Protein AF-A0A8K0Y3J7-F1 (afdb_monomer)

Secondary structure (DSSP, 8-state):
--EEEEEE-SSSHHHHHHHHHHHHHHH-TT-EEEEETTEEEEESSS-HHHHHTT-SSEEEEEEEEEE-SSGGG---S--S-SEEEEEEEE-SSS---HHHHHHHHHHHHHHHH-PEE-SSS-SEEEEEEE-SS-EEEEEESS---PPPPP--S--TTPPPHHHHHHHHHHTT--TT-EEEETT-TT-HHHHHHHTTT-EEEEEES-HHHHHHHHHHHHTTT---EEEES-GGGHHHHTTS-SEEEEE---SSS----S-HHHHHHHHHHHS-TTSEEEEEEETTS--STTTTSEEEEEEEETTEEEEEEE-

Radius of gyration: 21.97 Å; Cα contacts (8 Å, |Δi|>4): 660; chains: 1; bounding box: 52×40×64 Å

Nearest PDB structures (foldseek):
  6zxw-assembly1_G  TM=8.427E-01  e=9.018E-24  Archaeoglobus fulgidus
  6zxy-assembly1_B  TM=8.211E-01  e=1.301E-22  Archaeoglobus fulgidus
  3tma-assembly1_A  TM=5.798E-01  e=3.086E-16  Thermus thermophilus HB27
  2zbr-assembly1_A  TM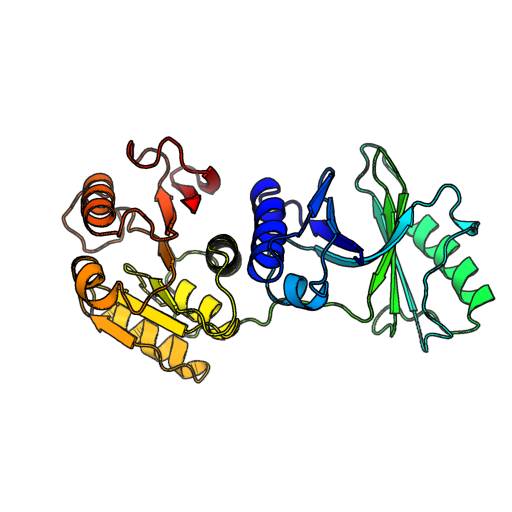=4.491E-01  e=1.936E-08  Thermus thermophilus
  2zbq-assembly1_A  TM=4.836E-01  e=8.822E-08  Thermus thermophilus

Sequence (311 aa):
MPQSFFVLSGEHPELGVDEVISISKSYDVKTTCSIEPKLVIIKSNVPWQKIAQRATFVRACGNISGMLDDISEIDVPVQNPKSFVCRAFNLSSKKINVSNIERDVGTILKSRWGCSVSLSNPSLIVYLIITDKARYVGYADGIMTPKRPKKTIKYPTELDWKLSRCMVNLSQLKEGDTLCDPFCGTGTILLEAESMGMHSIGIDFDSDMCNITRRNLADNGYDPLVVNSTYQFIPKIKKKIDAIVTDVPYGTASRSSAPPKKIIEDFLSVVPKKMKLVLVYKKGTGITELSEAKKYEIYRHKSLTRVIVVR

pLDDT: mean 93.16, std 7.2, range [48.94, 98.75]

Foldseek 3Di:
DFKKKFQFQPVQQVLLQLLLVLQQCLPPVPWDWDDDQRMIMIDHPDAFLLSQQQRLGTDDMFTWPFFDDDLLPDDDPDAQFQEEFEDEAERAPDDDDRVVSRVVNVVSVCVVNVHYHDPDDGQKYWYWYHYPVTITIGMDRDRHHHDAADFDDDDPPDDDLNVLSSLVSSLSDAAAAEEEEQDQQQNSNVRSQVSRNYAYEYEHLDVVSLVNNQVRQVSRPHHHHYYNDGLLCCLVCVVVHQAYGYEQDCPPPDPDPDHSLVSVVVNVVNDPPPHWYKYKYWPPSDHPVQVPWDWGWADDDPRGIIIITTD

Solvent-accessible surface area (backbone atoms only — not comparable to full-atom values): 17159 Å² total; per-residue (Å²): 118,56,42,26,39,35,34,41,63,65,62,62,53,71,59,35,52,49,28,54,51,26,42,45,39,53,78,33,79,81,47,44,74,50,82,52,77,55,36,40,37,39,38,32,85,66,58,49,65,70,43,34,43,61,45,65,33,57,71,47,60,22,40,49,63,44,74,51,92,53,77,88,71,69,68,64,103,67,79,70,57,77,19,27,33,56,44,54,45,80,56,32,92,67,95,70,74,41,69,59,52,26,51,53,47,40,52,56,49,32,74,72,54,72,37,51,79,28,93,88,74,38,54,30,39,39,34,40,41,33,44,80,87,51,31,34,34,30,38,24,76,58,88,68,64,52,73,78,71,68,70,84,67,83,62,98,83,61,78,54,67,56,60,35,35,38,44,49,30,57,57,34,64,50,66,74,37,26,40,30,19,52,48,30,47,56,25,61,53,46,42,43,38,42,63,59,49,20,43,37,35,36,21,20,70,47,62,67,33,40,53,45,20,51,50,28,33,45,78,67,75,44,86,61,57,66,44,72,35,55,56,85,51,44,71,81,46,56,90,70,44,64,32,40,43,40,59,55,64,76,48,86,86,42,96,59,91,60,57,41,50,56,53,51,54,60,48,57,72,58,50,60,92,86,50,35,35,24,41,32,41,55,66,84,57,79,68,68,93,55,65,90,39,53,74,44,82,45,80,7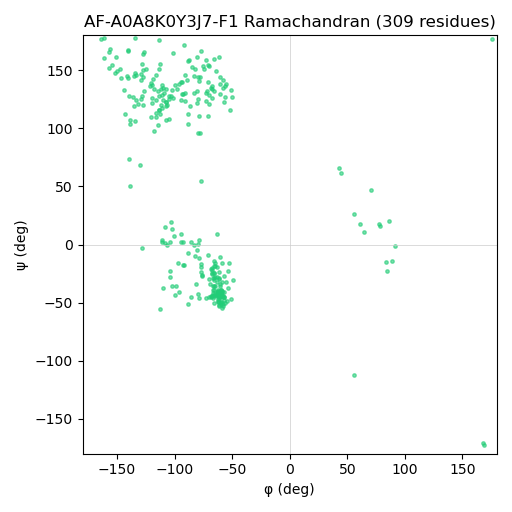5,53,101,92,41,37,39,32,41,36,47,79

Structure (mmCIF, N/CA/C/O backbone):
data_AF-A0A8K0Y3J7-F1
#
_entry.id   AF-A0A8K0Y3J7-F1
#
loop_
_atom_site.group_PDB
_atom_site.id
_atom_site.type_symbol
_atom_site.label_atom_id
_atom_site.label_alt_id
_atom_site.label_comp_id
_atom_site.label_asym_id
_atom_site.label_entity_id
_atom_site.label_seq_id
_atom_site.pdbx_PDB_ins_code
_atom_site.Cartn_x
_atom_site.Cartn_y
_atom_site.Cartn_z
_atom_site.occupancy
_atom_site.B_iso_or_equiv
_atom_site.auth_seq_id
_atom_site.auth_comp_id
_atom_site.auth_asym_id
_atom_site.auth_atom_id
_atom_site.pdbx_PDB_model_num
ATOM 1 N N . MET A 1 1 ? 12.247 -18.342 -9.181 1.00 82.12 1 MET A N 1
ATOM 2 C CA . MET A 1 1 ? 11.246 -17.316 -8.822 1.00 82.12 1 MET A CA 1
ATOM 3 C C . MET A 1 1 ? 11.489 -16.111 -9.702 1.00 82.12 1 MET A C 1
ATOM 5 O O . MET A 1 1 ? 12.644 -15.681 -9.744 1.00 82.12 1 MET A O 1
ATOM 9 N N . PRO A 1 2 ? 10.464 -15.632 -10.417 1.00 92.00 2 PRO A N 1
ATOM 10 C CA . PRO A 1 2 ? 10.570 -14.427 -11.223 1.00 92.00 2 PRO A CA 1
ATOM 11 C C . PRO A 1 2 ? 10.888 -13.218 -10.340 1.00 92.00 2 PRO A C 1
ATOM 13 O O . PRO A 1 2 ? 10.730 -13.247 -9.113 1.00 92.00 2 PRO A O 1
ATOM 16 N N . GLN A 1 3 ? 11.381 -12.167 -10.980 1.00 96.62 3 GLN A N 1
ATOM 17 C CA . GLN A 1 3 ? 11.683 -10.907 -10.330 1.00 96.62 3 GLN A CA 1
ATOM 18 C C . GLN A 1 3 ? 10.860 -9.792 -10.968 1.00 96.62 3 GLN A C 1
ATOM 20 O O . GLN A 1 3 ? 10.694 -9.734 -12.186 1.00 96.62 3 GLN A O 1
ATOM 25 N N . SER A 1 4 ? 10.357 -8.902 -10.126 1.00 97.81 4 SER A N 1
ATOM 26 C CA . SER A 1 4 ? 9.601 -7.722 -10.522 1.00 97.81 4 SER A CA 1
ATOM 27 C C . SER A 1 4 ? 10.198 -6.482 -9.887 1.00 97.81 4 SER A C 1
ATOM 29 O O . SER A 1 4 ? 10.797 -6.551 -8.814 1.00 97.81 4 SER A O 1
ATOM 31 N N . PHE A 1 5 ? 10.064 -5.349 -10.561 1.00 98.19 5 PHE A N 1
ATOM 32 C CA . PHE A 1 5 ? 10.550 -4.069 -10.072 1.00 98.19 5 PHE A CA 1
ATOM 33 C C . PHE A 1 5 ? 9.375 -3.137 -9.770 1.00 98.19 5 PHE A C 1
ATOM 35 O O . PHE A 1 5 ? 8.330 -3.198 -10.420 1.00 98.19 5 PHE A O 1
ATOM 42 N N . PHE A 1 6 ? 9.581 -2.236 -8.813 1.00 98.06 6 PHE A N 1
ATOM 43 C CA . PHE A 1 6 ? 8.642 -1.191 -8.424 1.00 98.06 6 PHE A CA 1
ATOM 44 C C . PHE A 1 6 ? 9.420 0.106 -8.188 1.00 98.06 6 PHE A C 1
ATOM 46 O O . PHE A 1 6 ? 10.142 0.247 -7.200 1.00 98.06 6 PHE A O 1
ATOM 53 N N . VAL A 1 7 ? 9.289 1.057 -9.114 1.00 97.69 7 VAL A N 1
ATOM 54 C CA . VAL A 1 7 ? 9.816 2.419 -8.976 1.00 97.69 7 VAL A CA 1
ATOM 55 C C . VAL A 1 7 ? 8.843 3.225 -8.124 1.00 97.69 7 VAL A C 1
ATOM 57 O O . VAL A 1 7 ? 7.672 3.375 -8.480 1.00 97.69 7 VAL A O 1
ATOM 60 N N . LEU A 1 8 ? 9.321 3.765 -7.008 1.00 97.12 8 LEU A N 1
ATOM 61 C CA . LEU A 1 8 ? 8.509 4.497 -6.039 1.00 97.12 8 LEU A CA 1
ATOM 62 C C . LEU A 1 8 ? 8.300 5.960 -6.458 1.00 97.12 8 LEU A C 1
ATOM 64 O O . LEU A 1 8 ? 9.147 6.577 -7.105 1.00 97.12 8 LEU A O 1
ATOM 68 N N . SER A 1 9 ? 7.172 6.537 -6.048 1.00 92.56 9 SER A N 1
ATOM 69 C CA . SER A 1 9 ? 6.790 7.930 -6.336 1.00 92.56 9 SER A CA 1
ATOM 70 C C . SER A 1 9 ? 7.702 8.974 -5.673 1.00 92.56 9 SER A C 1
ATOM 72 O O . SER A 1 9 ? 7.827 10.090 -6.173 1.00 92.56 9 SER A O 1
ATOM 74 N N . GLY A 1 10 ? 8.364 8.610 -4.570 1.00 87.38 10 GLY A N 1
ATOM 75 C CA . GLY A 1 10 ? 9.162 9.512 -3.734 1.00 87.38 10 GLY A CA 1
ATOM 76 C C . GLY A 1 10 ? 8.364 10.197 -2.619 1.00 87.38 10 GLY A C 1
ATOM 77 O O . GLY A 1 10 ? 8.974 10.709 -1.683 1.00 87.38 10 GLY A O 1
ATOM 78 N N . GLU A 1 11 ? 7.030 10.157 -2.673 1.00 90.69 11 GLU A N 1
ATOM 79 C CA . GLU A 1 11 ? 6.165 10.467 -1.530 1.00 90.69 11 GLU A CA 1
ATOM 80 C C . GLU A 1 11 ? 6.352 9.366 -0.474 1.00 90.69 11 GLU A C 1
ATOM 82 O O . GLU A 1 11 ? 6.227 8.189 -0.801 1.00 90.69 11 GLU A O 1
ATOM 87 N N . HIS A 1 12 ? 6.676 9.739 0.771 1.00 92.06 12 HIS A N 1
ATOM 88 C CA . HIS A 1 12 ? 6.856 8.814 1.905 1.00 92.06 12 HIS A CA 1
ATOM 89 C C . HIS A 1 12 ? 7.647 7.534 1.542 1.00 92.06 12 HIS A C 1
ATOM 91 O O . HIS A 1 12 ? 7.096 6.434 1.567 1.00 92.06 12 HIS A O 1
ATOM 97 N N . PRO A 1 13 ? 8.941 7.647 1.189 1.00 89.94 13 PRO A N 1
ATOM 98 C CA . PRO A 1 13 ? 9.684 6.572 0.530 1.00 89.94 13 PRO A CA 1
ATOM 99 C C . PRO A 1 13 ? 9.747 5.276 1.343 1.00 89.94 13 PRO A C 1
ATOM 101 O O . PRO A 1 13 ? 9.568 4.204 0.775 1.00 89.94 13 PRO A O 1
ATOM 104 N N . GLU A 1 14 ? 9.948 5.362 2.660 1.00 95.12 14 GLU A N 1
ATOM 105 C CA . GLU A 1 14 ? 9.962 4.183 3.537 1.00 95.12 14 GLU A CA 1
ATOM 106 C C . GLU A 1 14 ? 8.605 3.462 3.542 1.00 95.12 14 GLU A C 1
ATOM 108 O O . GLU A 1 14 ? 8.543 2.241 3.421 1.00 95.12 14 GLU A O 1
ATOM 113 N N . LEU A 1 15 ? 7.512 4.230 3.576 1.00 95.69 15 LEU A N 1
ATOM 114 C CA . LEU A 1 15 ? 6.150 3.705 3.530 1.00 95.69 15 LEU A CA 1
ATOM 115 C C . LEU A 1 15 ? 5.886 2.968 2.209 1.00 95.69 15 LEU A C 1
ATOM 117 O O . LEU A 1 15 ? 5.338 1.871 2.217 1.00 95.69 15 LEU A O 1
ATOM 121 N N . GLY A 1 16 ? 6.323 3.538 1.081 1.00 96.81 16 GLY A N 1
ATOM 122 C CA . GLY A 1 16 ? 6.191 2.900 -0.230 1.00 96.81 16 GLY A CA 1
ATOM 123 C C . GLY A 1 16 ? 6.997 1.604 -0.362 1.00 96.81 16 GLY A C 1
ATOM 124 O O . GLY A 1 16 ? 6.522 0.653 -0.983 1.00 96.81 16 GLY A O 1
ATOM 125 N N . VAL A 1 17 ? 8.185 1.533 0.251 1.00 97.94 17 VAL A N 1
ATOM 126 C CA . VAL A 1 17 ? 8.977 0.291 0.313 1.00 97.94 17 VAL A CA 1
ATOM 127 C C . VAL A 1 17 ? 8.207 -0.794 1.063 1.00 97.94 17 VAL A C 1
ATOM 129 O O . VAL A 1 17 ? 8.012 -1.895 0.541 1.00 97.94 17 VAL A O 1
ATOM 132 N N . ASP A 1 18 ? 7.743 -0.485 2.272 1.00 97.81 18 ASP A N 1
ATOM 133 C CA . ASP A 1 18 ? 7.059 -1.467 3.110 1.00 97.81 18 ASP A CA 1
ATOM 134 C C . ASP A 1 18 ? 5.678 -1.844 2.584 1.00 97.81 18 ASP A C 1
ATOM 136 O O . ASP A 1 18 ? 5.254 -2.981 2.784 1.00 97.81 18 ASP A O 1
ATOM 140 N N . GLU A 1 19 ? 4.987 -0.942 1.884 1.00 98.38 19 GLU A N 1
ATOM 141 C CA . GLU A 1 19 ? 3.725 -1.237 1.205 1.00 98.38 19 GLU A CA 1
ATOM 142 C C . GLU A 1 19 ? 3.921 -2.364 0.181 1.00 98.38 19 GLU A C 1
ATOM 144 O O . GLU A 1 19 ? 3.252 -3.396 0.262 1.00 98.38 19 GLU A O 1
ATOM 149 N N . VAL A 1 20 ? 4.882 -2.213 -0.740 1.00 98.38 20 VAL A N 1
ATOM 150 C CA . VAL A 1 20 ? 5.184 -3.215 -1.781 1.00 98.38 20 VAL A CA 1
ATOM 151 C C . VAL A 1 20 ? 5.572 -4.556 -1.155 1.00 98.38 20 VAL A C 1
ATOM 153 O O . VAL A 1 20 ? 5.065 -5.608 -1.557 1.00 98.38 20 VAL A O 1
ATOM 156 N N . ILE A 1 21 ? 6.438 -4.528 -0.138 1.00 98.31 21 ILE A N 1
ATOM 157 C CA . ILE A 1 21 ? 6.884 -5.737 0.565 1.00 98.31 21 ILE A CA 1
ATOM 158 C C . ILE A 1 21 ? 5.714 -6.413 1.290 1.00 98.31 21 ILE A C 1
ATOM 160 O O . ILE A 1 21 ? 5.583 -7.636 1.219 1.00 98.31 21 ILE A O 1
ATOM 164 N N . SER A 1 22 ? 4.855 -5.643 1.960 1.00 98.19 22 SER A N 1
ATOM 165 C CA . SER A 1 22 ? 3.710 -6.160 2.720 1.00 98.19 22 SER A CA 1
ATOM 166 C C . SER A 1 22 ? 2.679 -6.815 1.809 1.00 98.19 22 SER A C 1
ATOM 168 O O . SER A 1 22 ? 2.243 -7.932 2.091 1.00 98.19 22 SER A O 1
ATOM 170 N N . ILE A 1 23 ? 2.357 -6.187 0.672 1.00 98.38 23 ILE A N 1
ATOM 171 C CA . ILE A 1 23 ? 1.459 -6.787 -0.322 1.00 98.38 23 ILE A CA 1
ATOM 172 C C . ILE A 1 23 ? 2.050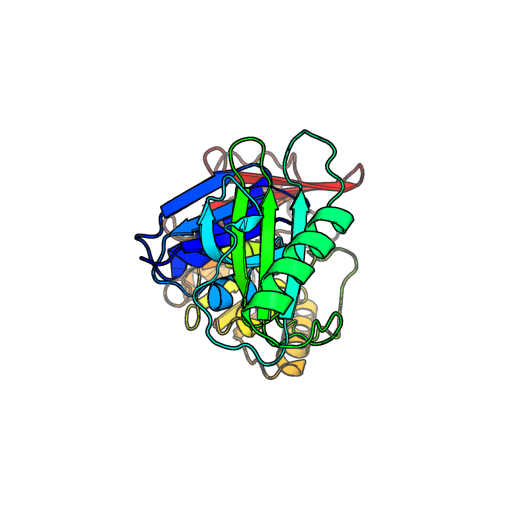 -8.106 -0.825 1.00 98.38 23 ILE A C 1
ATOM 174 O O . ILE A 1 23 ? 1.369 -9.128 -0.791 1.00 98.38 23 ILE A O 1
ATOM 178 N N . SER A 1 24 ? 3.323 -8.129 -1.231 1.00 98.06 24 SER A N 1
ATOM 179 C CA . SER A 1 24 ? 3.948 -9.357 -1.741 1.00 98.06 24 SER A CA 1
ATOM 180 C C . SER A 1 24 ? 3.975 -10.477 -0.693 1.00 98.06 24 SER A C 1
ATOM 182 O O . SER A 1 24 ? 3.614 -11.615 -0.993 1.00 98.06 24 SER A O 1
ATOM 184 N N . LYS A 1 25 ? 4.335 -10.164 0.559 1.00 97.56 25 LYS A N 1
ATOM 185 C CA . LYS A 1 25 ? 4.380 -11.143 1.658 1.00 97.56 25 LYS A CA 1
ATOM 186 C C . LYS A 1 25 ? 3.007 -11.678 2.064 1.00 97.56 25 LYS A C 1
ATOM 188 O O . LYS A 1 25 ? 2.939 -12.805 2.545 1.00 97.56 25 LYS A O 1
ATOM 193 N N . SER A 1 26 ? 1.927 -10.924 1.834 1.00 97.12 26 SER A N 1
ATOM 194 C CA . SER A 1 26 ? 0.557 -11.410 2.074 1.00 97.12 26 SER A CA 1
ATOM 195 C C . SER A 1 26 ? 0.179 -12.602 1.180 1.00 97.12 26 SER A C 1
ATOM 197 O O . SER A 1 26 ? -0.624 -13.453 1.572 1.00 97.12 26 SER A O 1
ATOM 199 N N . TYR A 1 27 ? 0.791 -12.696 -0.006 1.00 97.12 27 TYR A N 1
ATOM 200 C CA . TYR A 1 27 ? 0.546 -13.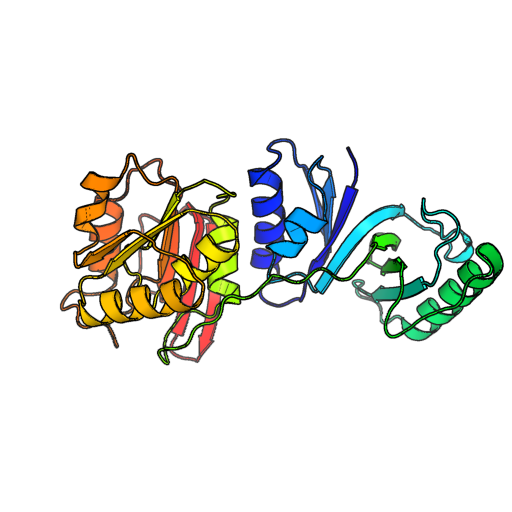761 -0.981 1.00 97.12 27 TYR A CA 1
ATOM 201 C C . TYR A 1 27 ? 1.640 -14.830 -1.005 1.00 97.12 27 TYR A C 1
ATOM 203 O O . TYR A 1 27 ? 1.331 -16.002 -1.205 1.00 97.12 27 TYR A O 1
ATOM 211 N N . ASP A 1 28 ? 2.899 -14.445 -0.796 1.00 96.81 28 ASP A N 1
ATOM 212 C CA . ASP A 1 28 ? 4.037 -15.363 -0.754 1.00 96.81 28 ASP A CA 1
ATOM 213 C C . ASP A 1 28 ? 4.991 -14.980 0.380 1.00 96.81 28 ASP A C 1
ATOM 215 O O . ASP A 1 28 ? 5.801 -14.054 0.269 1.00 96.81 28 ASP A O 1
ATOM 219 N N . VAL A 1 29 ? 4.929 -15.741 1.471 1.00 95.31 29 VAL A N 1
ATOM 220 C CA . VAL A 1 29 ? 5.771 -15.549 2.661 1.00 95.31 29 VAL A CA 1
ATOM 221 C C . VAL A 1 29 ? 7.266 -15.740 2.385 1.00 95.31 29 VAL A C 1
ATOM 223 O O . VAL A 1 29 ? 8.088 -15.251 3.158 1.00 95.31 29 VAL A O 1
ATOM 226 N N . LYS A 1 30 ? 7.636 -16.417 1.287 1.00 96.38 30 LYS A N 1
ATOM 227 C CA . LYS A 1 30 ? 9.034 -16.621 0.868 1.00 96.38 30 LYS A CA 1
ATOM 228 C C . LYS A 1 30 ? 9.574 -15.459 0.033 1.00 96.38 30 LYS A C 1
ATOM 230 O O . LYS A 1 30 ? 10.722 -15.520 -0.406 1.00 96.38 30 LYS A O 1
ATOM 235 N N . THR A 1 31 ? 8.770 -14.414 -0.180 1.00 97.19 31 THR A N 1
ATOM 236 C CA . THR A 1 31 ? 9.186 -13.192 -0.872 1.00 97.19 31 THR A CA 1
ATOM 237 C C . THR A 1 31 ? 10.488 -12.653 -0.281 1.00 97.19 31 THR A C 1
ATOM 239 O O . THR A 1 31 ? 10.564 -12.354 0.915 1.00 97.19 31 THR A O 1
ATOM 242 N N . THR A 1 32 ? 11.478 -12.432 -1.144 1.00 97.69 32 THR A N 1
ATOM 243 C CA . THR A 1 32 ? 12.678 -11.654 -0.819 1.00 97.69 32 THR A CA 1
ATOM 244 C C . THR A 1 32 ? 12.704 -10.356 -1.617 1.00 97.69 32 THR A C 1
ATOM 246 O O . THR A 1 32 ? 12.071 -10.239 -2.670 1.00 97.69 32 THR A O 1
ATOM 249 N N . CYS A 1 33 ? 13.410 -9.352 -1.101 1.00 97.12 33 CYS A N 1
ATOM 250 C CA . CYS A 1 33 ? 13.475 -8.032 -1.712 1.00 97.12 33 CYS A CA 1
ATOM 251 C C . CYS A 1 33 ? 14.904 -7.488 -1.735 1.00 97.12 33 CYS A C 1
ATOM 253 O O . CYS A 1 33 ? 15.667 -7.694 -0.792 1.00 97.12 33 CYS A O 1
ATOM 255 N N . SER A 1 34 ? 15.230 -6.750 -2.793 1.00 96.81 34 SER A N 1
ATOM 256 C CA . SER A 1 34 ? 16.371 -5.835 -2.845 1.00 96.81 34 SER A CA 1
ATOM 257 C C . SER A 1 34 ? 15.837 -4.407 -2.872 1.00 96.81 34 SER A C 1
ATOM 259 O O . SER A 1 34 ? 14.880 -4.120 -3.595 1.00 96.81 34 SER A O 1
ATOM 261 N N . ILE A 1 35 ? 16.424 -3.531 -2.061 1.00 96.75 35 ILE A N 1
ATOM 262 C CA . ILE A 1 35 ? 15.977 -2.147 -1.899 1.00 96.75 35 ILE A CA 1
ATOM 263 C C . ILE A 1 35 ? 17.115 -1.220 -2.318 1.00 96.75 35 ILE A C 1
ATOM 265 O O . ILE A 1 35 ? 18.232 -1.297 -1.803 1.00 96.75 35 ILE A O 1
ATOM 269 N N . GLU A 1 36 ? 16.801 -0.317 -3.235 1.00 94.88 36 GLU A N 1
ATOM 270 C CA . GLU A 1 36 ? 17.641 0.798 -3.656 1.00 94.88 36 GLU A CA 1
ATOM 271 C C . GLU A 1 36 ? 16.838 2.107 -3.547 1.00 94.88 36 GLU A C 1
ATOM 273 O O . GLU A 1 36 ? 15.607 2.074 -3.421 1.00 94.88 36 GLU A O 1
ATOM 278 N N . PRO A 1 37 ? 17.482 3.289 -3.569 1.00 93.44 37 PRO A N 1
ATOM 279 C CA . PRO A 1 37 ? 16.762 4.557 -3.524 1.00 93.4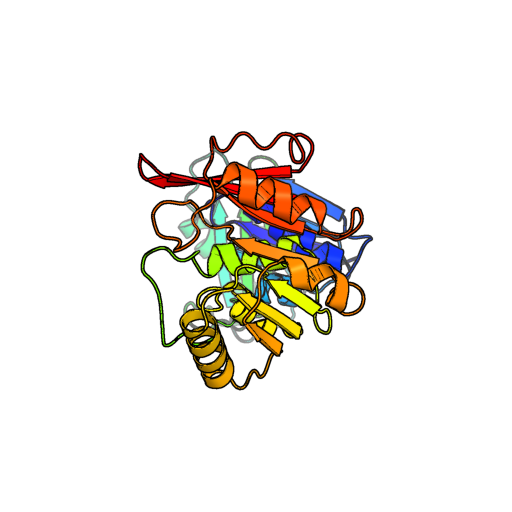4 37 PRO A CA 1
ATOM 280 C C . PRO A 1 37 ? 15.660 4.634 -4.594 1.00 93.44 37 PRO A C 1
ATOM 282 O O . PRO A 1 37 ? 15.931 4.631 -5.791 1.00 93.44 37 PRO A O 1
ATOM 285 N N . LYS A 1 38 ? 14.398 4.714 -4.145 1.00 95.00 38 LYS A N 1
ATOM 286 C CA . LYS A 1 38 ? 13.181 4.744 -4.984 1.00 95.00 38 LYS A CA 1
ATOM 287 C C . LYS A 1 38 ? 12.953 3.501 -5.859 1.00 95.00 38 LYS A C 1
ATOM 289 O O . LYS A 1 38 ? 12.142 3.570 -6.782 1.00 95.00 38 LYS A O 1
ATOM 294 N N . LEU A 1 39 ? 13.605 2.377 -5.574 1.00 97.56 39 LEU A N 1
ATOM 295 C CA . LEU A 1 39 ? 13.436 1.128 -6.314 1.00 97.56 39 LEU A CA 1
ATOM 296 C C . LEU A 1 39 ? 13.328 -0.056 -5.354 1.00 97.56 39 LEU A C 1
ATOM 298 O O . LEU A 1 39 ? 14.204 -0.282 -4.522 1.00 97.56 39 LEU A O 1
ATOM 302 N N . VAL A 1 40 ? 12.274 -0.848 -5.517 1.00 98.12 40 VAL A N 1
ATOM 303 C CA . VAL A 1 40 ? 12.123 -2.143 -4.847 1.00 98.12 40 VAL A CA 1
ATOM 304 C C . VAL A 1 40 ? 12.114 -3.229 -5.909 1.00 98.12 40 VAL A C 1
ATOM 306 O O . VAL A 1 40 ? 11.298 -3.187 -6.828 1.00 98.12 40 VAL A O 1
ATOM 309 N N . ILE A 1 41 ? 13.005 -4.209 -5.784 1.00 98.19 41 ILE A N 1
ATOM 310 C CA . ILE A 1 41 ? 12.999 -5.416 -6.613 1.00 98.19 41 ILE A CA 1
ATOM 311 C C . ILE A 1 41 ? 12.503 -6.568 -5.748 1.00 98.19 41 ILE A C 1
ATOM 313 O O . ILE A 1 41 ? 13.112 -6.895 -4.730 1.00 98.19 41 ILE A O 1
ATOM 317 N N . ILE A 1 42 ? 11.403 -7.188 -6.157 1.00 98.19 42 ILE A N 1
ATOM 318 C CA . ILE A 1 42 ? 10.762 -8.310 -5.477 1.00 98.19 42 ILE A CA 1
ATOM 319 C C . ILE A 1 42 ? 11.098 -9.600 -6.217 1.00 98.19 42 ILE A C 1
ATOM 321 O O . ILE A 1 42 ? 10.872 -9.705 -7.420 1.00 98.19 42 ILE A O 1
ATOM 325 N N . LYS A 1 43 ? 11.594 -10.604 -5.491 1.00 97.94 43 LYS A N 1
ATOM 326 C CA . LYS A 1 43 ? 11.739 -11.982 -5.971 1.00 97.94 43 LYS A CA 1
ATOM 327 C C . LYS A 1 43 ? 10.683 -12.838 -5.283 1.00 97.94 43 LYS A C 1
ATOM 329 O O . LYS A 1 43 ? 10.768 -13.093 -4.083 1.00 97.94 43 LYS A O 1
ATOM 334 N N . SER A 1 44 ? 9.669 -13.235 -6.041 1.00 96.56 44 SER A N 1
ATOM 335 C CA . SER A 1 44 ? 8.460 -13.870 -5.514 1.00 96.56 44 SER A CA 1
ATOM 336 C C . SER A 1 44 ? 7.720 -14.606 -6.627 1.00 96.56 44 SER A C 1
ATOM 338 O O . SER A 1 44 ? 7.930 -14.307 -7.800 1.00 96.56 44 SER A O 1
ATOM 340 N N . ASN A 1 45 ? 6.846 -15.553 -6.283 1.00 95.25 45 ASN A N 1
ATOM 341 C CA . ASN A 1 45 ? 5.905 -16.125 -7.256 1.00 95.25 45 ASN A CA 1
ATOM 342 C C . ASN A 1 45 ? 4.671 -15.236 -7.484 1.00 95.25 45 ASN A C 1
ATOM 344 O O . ASN A 1 45 ? 3.833 -15.553 -8.325 1.00 95.25 45 ASN A O 1
ATOM 348 N N . VAL A 1 46 ? 4.545 -14.135 -6.741 1.00 96.31 46 VAL A N 1
ATOM 349 C CA . VAL A 1 46 ? 3.444 -13.179 -6.881 1.00 96.31 46 VAL A CA 1
ATOM 350 C C . VAL A 1 46 ? 3.624 -12.369 -8.169 1.00 96.31 46 VAL A C 1
ATOM 352 O O . VAL A 1 46 ? 4.650 -11.701 -8.320 1.00 96.31 46 VAL A O 1
ATOM 355 N N . PRO A 1 47 ? 2.639 -12.369 -9.087 1.00 95.94 47 PRO A N 1
ATOM 356 C CA . PRO A 1 47 ? 2.688 -11.527 -10.276 1.00 95.94 47 PRO A CA 1
ATOM 357 C C . PRO A 1 47 ? 2.740 -10.044 -9.906 1.00 95.94 47 PRO A C 1
ATOM 359 O O . PRO A 1 47 ? 1.997 -9.588 -9.029 1.00 95.94 47 PRO A O 1
ATOM 362 N N . TRP A 1 48 ? 3.567 -9.268 -10.608 1.00 96.44 48 TRP A N 1
ATOM 363 C CA . TRP A 1 48 ? 3.732 -7.839 -10.331 1.00 96.44 48 TRP A CA 1
ATOM 364 C C . TRP A 1 48 ? 2.412 -7.068 -10.458 1.00 96.44 48 TRP A C 1
ATOM 366 O O . TRP A 1 48 ? 2.176 -6.137 -9.689 1.00 96.44 48 TRP A O 1
ATOM 376 N N . GLN A 1 49 ? 1.519 -7.501 -11.357 1.00 96.50 49 GLN A N 1
ATOM 377 C CA . GLN A 1 49 ? 0.189 -6.923 -11.553 1.00 96.50 49 GLN A CA 1
ATOM 378 C C . GLN A 1 49 ? -0.630 -6.946 -10.261 1.00 96.50 49 GLN A C 1
ATOM 380 O O . GLN A 1 49 ? -1.283 -5.958 -9.932 1.00 96.50 49 GLN A O 1
ATOM 385 N N . LYS A 1 50 ? -0.554 -8.042 -9.493 1.00 95.75 50 LYS A N 1
ATOM 386 C CA . LYS A 1 50 ? -1.310 -8.194 -8.243 1.00 95.75 50 LYS A CA 1
ATOM 387 C C . LYS A 1 50 ? -0.847 -7.200 -7.177 1.00 95.75 50 LYS A C 1
ATOM 389 O O . LYS A 1 50 ? -1.656 -6.665 -6.424 1.00 95.75 50 LYS A O 1
ATOM 394 N N . ILE A 1 51 ? 0.453 -6.910 -7.148 1.00 97.12 51 ILE A N 1
ATOM 395 C CA . ILE A 1 51 ? 1.029 -5.897 -6.258 1.00 97.12 51 ILE A CA 1
ATOM 396 C C . ILE A 1 51 ? 0.657 -4.491 -6.751 1.00 97.12 51 ILE A C 1
ATOM 398 O O . ILE A 1 51 ? 0.192 -3.658 -5.975 1.00 97.12 51 ILE A O 1
ATOM 402 N N . ALA A 1 52 ? 0.795 -4.236 -8.052 1.00 96.62 52 ALA A N 1
ATOM 403 C CA . ALA A 1 52 ? 0.556 -2.932 -8.667 1.00 96.62 52 ALA A CA 1
ATOM 404 C C . ALA A 1 52 ? -0.912 -2.471 -8.614 1.00 96.62 52 ALA A C 1
ATOM 406 O O . ALA A 1 52 ? -1.180 -1.279 -8.499 1.00 96.62 52 ALA A O 1
ATOM 407 N N . GLN A 1 53 ? -1.874 -3.399 -8.636 1.00 96.06 53 GLN A N 1
ATOM 408 C CA . GLN A 1 53 ? -3.303 -3.099 -8.444 1.00 96.06 53 GLN A CA 1
ATOM 409 C C . GLN A 1 53 ? -3.630 -2.575 -7.038 1.00 96.06 53 GLN A C 1
ATOM 411 O O . GLN A 1 53 ? -4.689 -1.980 -6.823 1.00 96.06 53 GLN A O 1
ATOM 416 N N . ARG A 1 54 ? -2.735 -2.795 -6.071 1.00 96.81 54 ARG A N 1
ATOM 417 C CA . ARG A 1 54 ? -2.932 -2.437 -4.665 1.00 96.81 54 ARG A CA 1
ATOM 418 C C . ARG A 1 54 ? -2.034 -1.290 -4.213 1.00 96.81 54 ARG A C 1
ATOM 420 O O . ARG A 1 54 ? -2.488 -0.470 -3.420 1.00 96.81 54 ARG A O 1
ATOM 427 N N . ALA A 1 55 ? -0.795 -1.229 -4.694 1.00 97.19 55 ALA A N 1
ATOM 428 C CA . ALA A 1 55 ? 0.204 -0.271 -4.234 1.00 97.19 55 ALA A CA 1
ATOM 429 C C . ALA A 1 55 ? -0.129 1.174 -4.639 1.00 97.19 55 ALA A C 1
ATOM 431 O O . ALA A 1 55 ? -0.466 1.454 -5.788 1.00 97.19 55 ALA A O 1
ATOM 432 N N . THR A 1 56 ? 0.007 2.109 -3.702 1.00 96.56 56 THR A N 1
ATOM 433 C CA . THR A 1 56 ? -0.366 3.522 -3.881 1.00 96.56 56 THR A CA 1
ATOM 434 C C . THR A 1 56 ? 0.824 4.448 -4.083 1.00 96.56 56 THR A C 1
ATOM 436 O O . THR A 1 56 ? 0.675 5.510 -4.694 1.00 96.56 56 THR A O 1
ATOM 439 N N . PHE A 1 57 ? 2.010 4.039 -3.629 1.00 96.12 57 PHE A N 1
ATOM 440 C CA . PHE A 1 57 ? 3.243 4.826 -3.727 1.00 96.12 57 PHE A CA 1
ATOM 441 C C . PHE A 1 57 ? 4.188 4.358 -4.844 1.00 96.12 57 PHE A C 1
ATOM 443 O O . PHE A 1 57 ? 5.367 4.720 -4.845 1.00 96.12 57 PHE A O 1
ATOM 450 N N . VAL A 1 58 ? 3.676 3.612 -5.828 1.00 96.06 58 VAL A N 1
ATOM 451 C CA . VAL A 1 58 ? 4.415 3.118 -7.004 1.00 96.06 58 VAL A CA 1
ATOM 452 C C . VAL A 1 58 ? 4.088 3.957 -8.241 1.00 96.06 58 VAL A C 1
ATOM 454 O O . VAL A 1 58 ? 2.928 4.222 -8.541 1.00 96.06 58 VAL A O 1
ATOM 457 N N . ARG A 1 59 ? 5.124 4.365 -8.981 1.00 94.75 59 ARG A N 1
ATOM 458 C CA . ARG A 1 59 ? 5.020 5.132 -10.234 1.00 94.75 59 ARG A CA 1
ATO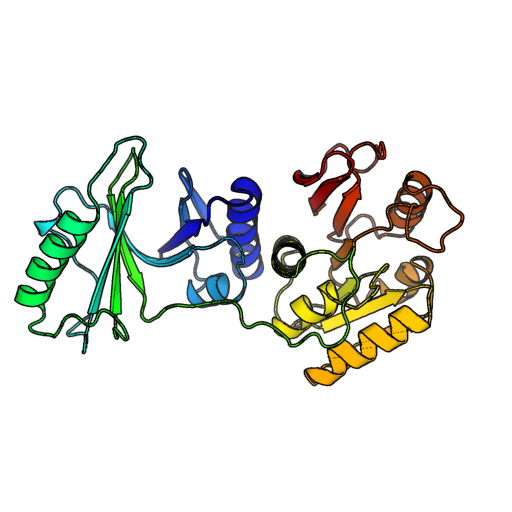M 459 C C . ARG A 1 59 ? 5.139 4.256 -11.482 1.00 94.75 59 ARG A C 1
ATOM 461 O O . ARG A 1 59 ? 4.523 4.564 -12.497 1.00 94.75 59 ARG A O 1
ATOM 468 N N . ALA A 1 60 ? 5.966 3.217 -11.433 1.00 96.12 60 ALA A N 1
ATOM 469 C CA . ALA A 1 60 ? 6.146 2.272 -12.530 1.00 96.12 60 ALA A CA 1
ATOM 470 C C . ALA A 1 60 ? 6.543 0.907 -11.980 1.00 96.12 60 ALA A C 1
ATOM 472 O O . ALA A 1 60 ? 7.222 0.821 -10.958 1.00 96.12 60 ALA A O 1
ATOM 473 N N . CYS A 1 61 ? 6.122 -0.152 -12.654 1.00 97.38 61 CYS A N 1
ATOM 474 C CA . CYS A 1 61 ? 6.400 -1.519 -12.244 1.00 97.38 61 CYS A CA 1
ATOM 475 C C . CYS A 1 61 ? 6.310 -2.465 -13.438 1.00 97.38 61 CYS A C 1
ATOM 477 O O . CYS A 1 61 ? 5.814 -2.092 -14.501 1.00 97.38 61 CYS A O 1
ATOM 479 N N . GLY A 1 62 ? 6.832 -3.669 -13.255 1.00 97.50 62 GLY A N 1
ATOM 480 C CA . GLY A 1 62 ? 6.877 -4.692 -14.287 1.00 97.50 62 GLY A CA 1
ATOM 481 C C . GLY A 1 62 ? 7.764 -5.853 -13.868 1.00 97.50 62 GLY A C 1
ATOM 482 O O . GLY A 1 62 ? 8.262 -5.910 -12.741 1.00 97.50 62 GLY A O 1
ATOM 483 N N . ASN A 1 63 ? 7.995 -6.771 -14.795 1.00 97.31 63 ASN A N 1
ATOM 484 C CA . ASN A 1 63 ? 9.008 -7.806 -14.642 1.00 97.31 63 ASN A CA 1
ATOM 485 C C . ASN A 1 63 ? 10.403 -7.217 -14.854 1.00 97.31 63 ASN A C 1
ATOM 487 O O . ASN A 1 63 ? 10.565 -6.239 -15.585 1.00 97.31 63 ASN A O 1
ATOM 491 N N . ILE A 1 64 ? 11.414 -7.832 -14.247 1.00 96.12 64 ILE A N 1
ATOM 492 C CA . ILE A 1 64 ? 12.817 -7.549 -14.549 1.00 96.12 64 ILE A CA 1
ATOM 493 C C . ILE A 1 64 ? 13.331 -8.606 -15.537 1.00 96.12 64 ILE A C 1
ATOM 495 O O . ILE A 1 64 ? 13.067 -9.798 -15.375 1.00 96.12 64 ILE A O 1
ATOM 499 N N . SER A 1 65 ? 14.032 -8.162 -16.576 1.00 94.56 65 SER A N 1
ATOM 500 C CA . SER A 1 65 ? 14.751 -9.032 -17.515 1.00 94.56 65 SER A CA 1
ATOM 501 C C . SER A 1 65 ? 16.149 -9.339 -16.974 1.00 94.56 65 SER A C 1
ATOM 503 O O . SER A 1 65 ? 16.567 -10.492 -16.920 1.00 94.56 65 SER A O 1
ATOM 505 N N . GLY A 1 66 ? 16.841 -8.311 -16.475 1.00 93.12 66 GLY A N 1
ATOM 506 C CA . GLY A 1 66 ? 18.186 -8.445 -15.929 1.00 93.12 66 GLY A CA 1
ATOM 507 C C . GLY A 1 66 ? 18.871 -7.102 -15.694 1.00 93.12 66 GLY A C 1
ATOM 508 O O . GLY A 1 66 ? 18.241 -6.042 -15.776 1.00 93.12 66 GLY A O 1
ATOM 509 N N . MET A 1 67 ? 20.163 -7.174 -15.379 1.00 94.19 67 MET A N 1
ATOM 510 C CA . MET A 1 67 ? 21.069 -6.025 -15.360 1.00 94.19 67 MET A CA 1
ATOM 511 C C . MET A 1 67 ? 21.676 -5.809 -16.748 1.00 94.19 67 MET A C 1
ATOM 513 O O . MET A 1 67 ? 21.687 -6.727 -17.564 1.00 94.19 67 MET A O 1
ATOM 517 N N . LEU A 1 68 ? 22.160 -4.596 -17.002 1.00 91.81 68 LEU A N 1
ATOM 518 C CA . LEU A 1 68 ? 22.695 -4.190 -18.293 1.00 91.81 68 LEU A CA 1
ATOM 519 C C . LEU A 1 68 ? 23.950 -3.334 -18.123 1.00 91.81 68 LEU A C 1
ATOM 521 O O . LEU A 1 68 ? 23.903 -2.307 -17.440 1.00 91.81 68 LEU A O 1
ATOM 525 N N . ASP A 1 69 ? 25.029 -3.704 -18.806 1.00 88.75 69 ASP A N 1
ATOM 526 C CA . ASP A 1 69 ? 26.244 -2.889 -18.863 1.00 88.75 69 ASP A CA 1
ATOM 527 C C . ASP A 1 69 ? 26.162 -1.890 -20.029 1.00 88.75 69 ASP A C 1
ATOM 529 O O . ASP A 1 69 ? 26.262 -0.672 -19.819 1.00 88.75 69 ASP A O 1
ATOM 533 N N . ASP A 1 70 ? 25.855 -2.380 -21.236 1.00 87.56 70 ASP A N 1
ATOM 534 C CA . ASP A 1 70 ? 25.695 -1.582 -22.457 1.00 87.56 70 ASP A CA 1
ATOM 535 C C . ASP A 1 70 ? 24.234 -1.549 -22.948 1.00 87.56 70 ASP A C 1
ATOM 537 O O . ASP A 1 70 ? 23.562 -2.571 -23.047 1.00 87.56 70 ASP A O 1
ATOM 541 N N . ILE A 1 71 ? 23.726 -0.362 -23.304 1.00 86.94 71 ILE A N 1
ATOM 542 C CA . ILE A 1 71 ? 22.349 -0.193 -23.800 1.00 86.94 71 ILE A CA 1
ATOM 543 C C . ILE A 1 71 ? 22.058 -0.967 -25.093 1.00 86.94 71 ILE A C 1
ATOM 545 O O . ILE A 1 71 ? 20.898 -1.271 -25.364 1.00 86.94 71 ILE A O 1
ATOM 549 N N . SER A 1 72 ? 23.081 -1.284 -25.885 1.00 86.94 72 SER A N 1
ATOM 550 C CA . SER A 1 72 ? 22.964 -2.068 -27.120 1.00 86.94 72 SER A CA 1
ATOM 551 C C . SER A 1 72 ? 22.566 -3.527 -26.871 1.00 86.94 72 SER A C 1
ATOM 553 O O . SER A 1 72 ? 21.916 -4.143 -27.721 1.00 86.94 72 SER A O 1
ATOM 555 N N . GLU A 1 73 ? 22.861 -4.049 -25.679 1.00 88.50 73 GLU A N 1
ATOM 556 C CA . GLU A 1 73 ? 22.533 -5.412 -25.250 1.00 88.50 73 GLU A CA 1
ATOM 557 C C . GLU A 1 73 ? 21.101 -5.539 -24.718 1.00 88.50 73 GLU A C 1
ATOM 559 O O . GLU A 1 73 ? 20.679 -6.626 -24.329 1.00 88.50 73 GLU A O 1
ATOM 564 N N . ILE A 1 74 ? 20.335 -4.440 -24.684 1.00 89.88 74 ILE A N 1
ATOM 565 C CA . ILE A 1 74 ? 18.997 -4.442 -24.099 1.00 89.88 74 ILE A CA 1
ATOM 566 C C . ILE A 1 74 ? 18.114 -5.487 -24.771 1.00 89.88 74 ILE A C 1
ATOM 568 O O . ILE A 1 74 ? 17.894 -5.431 -25.978 1.00 89.88 74 ILE A O 1
ATOM 572 N N . ASP A 1 75 ? 17.573 -6.414 -23.986 1.00 83.38 75 ASP A N 1
ATOM 573 C CA . ASP A 1 75 ? 16.626 -7.407 -24.473 1.00 83.38 75 ASP A CA 1
ATOM 574 C C . ASP A 1 75 ? 15.603 -7.787 -23.400 1.00 83.38 75 ASP A C 1
ATOM 576 O O . ASP A 1 75 ? 15.853 -7.710 -22.188 1.00 83.38 75 ASP A O 1
ATOM 580 N N . VAL A 1 76 ? 14.413 -8.167 -23.853 1.00 88.38 76 VAL A N 1
ATOM 581 C CA . VAL A 1 76 ? 13.310 -8.600 -22.991 1.00 88.38 76 VAL A CA 1
ATOM 582 C C . VAL A 1 76 ? 12.699 -9.876 -23.563 1.00 88.38 76 VAL A C 1
ATOM 584 O O . VAL A 1 76 ? 12.628 -10.008 -24.784 1.00 88.38 76 VAL A O 1
ATOM 587 N N . PRO A 1 77 ? 12.222 -10.808 -22.718 1.00 89.31 77 PRO A N 1
ATOM 588 C CA . PRO A 1 77 ? 11.709 -12.109 -23.151 1.00 89.31 77 PRO A CA 1
ATOM 589 C C . PRO A 1 77 ? 10.295 -11.998 -23.754 1.00 89.31 77 PRO A C 1
ATOM 591 O O . PRO A 1 77 ? 9.356 -12.656 -23.310 1.00 89.31 77 PRO A O 1
ATOM 594 N N . VAL A 1 78 ? 10.124 -11.132 -24.755 1.00 85.25 78 VAL A N 1
ATOM 595 C CA . VAL A 1 78 ? 8.872 -10.887 -25.476 1.00 85.25 78 VAL A CA 1
ATOM 596 C C . VAL A 1 78 ? 9.147 -10.982 -26.970 1.00 85.25 78 VAL A C 1
ATOM 598 O O . VAL A 1 78 ? 10.014 -10.292 -27.501 1.00 85.25 78 VAL A O 1
ATOM 601 N N . GLN A 1 79 ? 8.386 -11.830 -27.657 1.00 80.88 79 GLN A N 1
ATOM 602 C CA . GLN A 1 79 ? 8.503 -12.000 -29.101 1.00 80.88 79 GLN A CA 1
ATOM 603 C C . GLN A 1 79 ? 7.507 -11.097 -29.828 1.00 80.88 79 GLN A C 1
ATOM 605 O O . GLN A 1 79 ? 6.317 -11.114 -29.519 1.00 80.88 79 GLN A O 1
ATOM 610 N N . ASN A 1 80 ? 8.004 -10.340 -30.810 1.00 81.38 80 ASN A N 1
ATOM 611 C CA . ASN A 1 80 ? 7.221 -9.584 -31.794 1.00 81.38 80 ASN A CA 1
ATOM 612 C C . ASN A 1 80 ? 6.026 -8.804 -31.202 1.00 81.38 80 ASN A C 1
ATOM 614 O O . ASN A 1 80 ? 4.875 -9.064 -31.571 1.00 81.38 80 ASN A O 1
ATOM 618 N N . PRO A 1 81 ? 6.262 -7.842 -30.285 1.00 90.50 81 PRO A N 1
ATOM 619 C CA . PRO A 1 81 ? 5.185 -7.007 -29.764 1.00 90.50 81 PRO A CA 1
ATOM 620 C C . PRO A 1 81 ? 4.525 -6.212 -30.901 1.00 90.50 81 PRO A C 1
ATOM 622 O O . PRO A 1 81 ? 5.198 -5.753 -31.822 1.00 90.50 81 PRO A O 1
ATOM 625 N N . LYS A 1 82 ? 3.203 -6.001 -30.826 1.00 92.00 82 LYS A N 1
ATOM 626 C CA . LYS A 1 82 ? 2.459 -5.225 -31.842 1.00 92.00 82 LYS A CA 1
ATOM 627 C C . LYS A 1 82 ? 2.946 -3.776 -31.911 1.00 92.00 82 LYS A C 1
ATOM 629 O O . LYS A 1 82 ? 3.084 -3.194 -32.983 1.00 92.00 82 LYS A O 1
ATOM 634 N N . SER A 1 83 ? 3.182 -3.194 -30.745 1.00 94.12 83 SER A N 1
ATOM 635 C CA . SER A 1 83 ? 3.756 -1.867 -30.561 1.00 94.12 83 SER A CA 1
ATOM 636 C C . SER A 1 83 ? 4.456 -1.786 -29.212 1.00 94.12 83 SER A C 1
ATOM 638 O O . SER A 1 83 ? 4.093 -2.499 -28.271 1.00 94.12 83 SER A O 1
ATOM 640 N N . PHE A 1 84 ? 5.433 -0.898 -29.084 1.00 95.62 84 PHE A N 1
ATOM 641 C CA . PHE A 1 84 ? 6.147 -0.735 -27.822 1.00 95.62 84 PHE A CA 1
ATOM 642 C C . PHE A 1 84 ? 6.461 0.721 -27.508 1.00 95.62 84 PHE A C 1
ATOM 644 O O . PHE A 1 84 ? 6.357 1.602 -28.363 1.00 95.62 84 PHE A O 1
ATOM 651 N N . VAL A 1 85 ? 6.870 0.968 -26.268 1.00 95.88 85 VAL A N 1
ATOM 652 C CA . VAL A 1 85 ? 7.476 2.233 -25.871 1.00 95.88 85 VAL A CA 1
ATOM 653 C C . VAL A 1 85 ? 8.614 2.018 -24.887 1.00 95.88 85 VAL A C 1
ATOM 655 O O . VAL A 1 85 ? 8.538 1.144 -24.026 1.00 95.88 85 VAL A O 1
ATOM 658 N N . CYS A 1 86 ? 9.642 2.855 -24.989 1.00 95.31 86 CYS A N 1
ATOM 659 C CA . CYS A 1 86 ? 10.744 2.895 -24.037 1.00 95.31 86 CYS A CA 1
ATOM 660 C C . CYS A 1 86 ? 10.503 3.982 -22.988 1.00 95.31 86 CYS A C 1
ATOM 662 O O . CYS A 1 86 ? 10.057 5.091 -23.308 1.00 95.31 86 CYS A O 1
ATOM 664 N N . ARG A 1 87 ? 10.797 3.659 -21.730 1.00 95.94 87 ARG A N 1
ATOM 665 C CA . ARG A 1 87 ? 10.746 4.586 -20.598 1.00 95.94 87 ARG A CA 1
ATOM 666 C C . ARG A 1 87 ? 12.006 4.445 -19.761 1.00 95.94 87 ARG A C 1
ATOM 668 O O . ARG A 1 87 ? 12.297 3.353 -19.280 1.00 95.94 87 ARG A O 1
ATOM 675 N N . ALA A 1 88 ? 12.732 5.537 -19.554 1.00 96.31 88 ALA A N 1
ATOM 676 C CA . ALA A 1 88 ? 13.945 5.530 -18.748 1.00 96.31 88 ALA A CA 1
ATOM 677 C C . ALA A 1 88 ? 13.741 6.264 -17.414 1.00 96.31 88 ALA A C 1
ATOM 679 O O . ALA A 1 88 ? 13.264 7.399 -17.359 1.00 96.31 88 ALA A O 1
ATOM 680 N N . PHE A 1 89 ? 14.140 5.618 -16.320 1.00 96.06 89 PHE A N 1
ATOM 681 C CA . PHE A 1 89 ? 14.135 6.182 -14.975 1.00 96.06 89 PHE A CA 1
ATOM 682 C C . PHE A 1 89 ? 15.565 6.356 -14.489 1.00 96.06 89 PHE A C 1
ATOM 684 O O . PHE A 1 89 ? 16.255 5.381 -14.212 1.00 96.06 89 PHE A O 1
ATOM 691 N N . ASN A 1 90 ? 15.997 7.605 -14.336 1.00 95.81 90 ASN A N 1
ATOM 692 C CA . ASN A 1 90 ? 17.240 7.904 -13.643 1.00 95.81 90 ASN A CA 1
ATOM 693 C C . ASN A 1 90 ? 16.971 8.065 -12.141 1.00 95.81 90 ASN A C 1
ATOM 695 O O . ASN A 1 90 ? 16.423 9.078 -11.705 1.00 95.81 90 ASN A O 1
ATOM 699 N N . LEU A 1 91 ? 17.339 7.043 -11.374 1.00 94.88 91 LEU A N 1
ATOM 700 C CA . LEU A 1 91 ? 17.269 6.991 -9.913 1.00 94.88 91 LEU A CA 1
ATOM 701 C C . LEU A 1 91 ? 18.651 7.166 -9.261 1.00 94.88 91 LEU A C 1
ATOM 703 O O . LEU A 1 91 ? 18.761 7.094 -8.040 1.00 94.88 91 LEU A O 1
ATOM 707 N N . SER A 1 92 ? 19.693 7.386 -10.066 1.00 94.12 92 SER A N 1
ATOM 708 C CA . SER A 1 92 ? 21.057 7.632 -9.601 1.00 94.12 92 SER A CA 1
ATOM 709 C C . SER A 1 92 ? 21.247 9.063 -9.086 1.00 94.12 92 SER A C 1
ATOM 711 O O . SER A 1 92 ? 20.444 9.964 -9.351 1.00 94.12 92 SER A O 1
ATOM 713 N N . SER A 1 93 ? 22.356 9.288 -8.388 1.00 91.50 93 SER A N 1
ATOM 714 C CA . SER A 1 93 ? 22.813 10.612 -7.953 1.00 91.50 93 SER A CA 1
ATOM 715 C C . SER A 1 93 ? 23.244 11.525 -9.111 1.00 91.50 93 SER A C 1
ATOM 717 O O . SER A 1 93 ? 23.252 12.752 -8.974 1.00 91.50 93 SER A O 1
ATOM 719 N N . LYS A 1 94 ? 23.590 10.954 -10.272 1.00 91.62 94 LYS A N 1
ATOM 720 C CA . LYS A 1 94 ? 24.086 11.692 -11.442 1.00 91.62 94 LYS A CA 1
ATOM 721 C C . LYS A 1 94 ? 22.933 12.253 -12.268 1.00 91.62 94 LYS A C 1
ATOM 723 O O . LYS A 1 94 ? 21.901 11.613 -12.446 1.00 91.62 94 LYS A O 1
ATOM 728 N N . LYS A 1 95 ? 23.121 13.435 -12.862 1.00 88.94 95 LYS A N 1
ATOM 729 C CA . LYS A 1 95 ? 22.170 13.983 -13.842 1.00 88.94 95 LYS A CA 1
ATOM 730 C C . LYS A 1 95 ? 22.389 13.319 -15.200 1.00 88.94 95 LYS A C 1
ATOM 732 O O . LYS A 1 95 ? 23.401 13.558 -15.848 1.00 88.94 95 LYS A O 1
ATOM 737 N N . ILE A 1 96 ? 21.428 12.506 -15.622 1.00 90.31 96 ILE A N 1
ATOM 738 C CA . ILE A 1 96 ? 21.437 11.798 -16.905 1.00 90.31 96 ILE A CA 1
ATOM 739 C C . ILE A 1 96 ? 20.245 12.272 -17.737 1.00 90.31 96 ILE A C 1
ATOM 741 O O . ILE A 1 96 ? 19.123 12.354 -17.230 1.00 90.31 96 ILE A O 1
ATOM 745 N N . ASN A 1 97 ? 20.480 12.574 -19.017 1.00 89.75 97 ASN A N 1
ATOM 746 C CA . ASN A 1 97 ? 19.415 12.904 -19.959 1.00 89.75 97 ASN A CA 1
ATOM 747 C C . ASN A 1 97 ? 18.707 11.621 -20.421 1.00 89.75 97 ASN A C 1
ATOM 749 O O . ASN A 1 97 ? 19.152 10.943 -21.346 1.00 89.75 97 ASN A O 1
ATOM 753 N N . VAL A 1 98 ? 17.597 11.302 -19.758 1.00 92.75 98 VAL A N 1
ATOM 754 C CA . VAL A 1 98 ? 16.796 10.101 -20.032 1.00 92.75 98 VAL A CA 1
ATOM 755 C C . VAL A 1 98 ? 16.131 10.115 -21.412 1.00 92.75 98 VAL A C 1
ATOM 757 O O . VAL A 1 98 ? 15.974 9.054 -22.002 1.00 92.75 98 VAL A O 1
ATOM 760 N N . SER A 1 99 ? 15.804 11.284 -21.975 1.00 91.62 99 SER A N 1
ATOM 761 C CA . SER A 1 99 ? 15.111 11.378 -23.270 1.00 91.62 99 SER A CA 1
ATOM 762 C C . SER A 1 99 ? 15.961 10.889 -24.442 1.00 91.62 99 SER A C 1
ATOM 764 O O . SER A 1 99 ? 15.433 10.283 -25.373 1.00 91.62 99 SER A O 1
ATOM 766 N N . ASN A 1 100 ? 17.275 11.135 -24.408 1.00 91.31 100 ASN A N 1
ATOM 767 C CA . ASN A 1 100 ? 18.180 10.606 -25.433 1.00 91.31 100 ASN A CA 1
ATOM 768 C C . ASN A 1 100 ? 18.275 9.081 -25.332 1.00 91.31 100 ASN A C 1
ATOM 770 O O . ASN A 1 100 ? 18.107 8.393 -26.330 1.00 91.31 100 ASN A O 1
ATOM 774 N N . ILE A 1 101 ? 18.405 8.562 -24.110 1.00 92.06 101 ILE A N 1
ATOM 775 C CA . ILE A 1 101 ? 18.461 7.121 -23.852 1.00 92.06 101 ILE A CA 1
ATOM 776 C C . ILE A 1 101 ? 17.181 6.419 -24.330 1.00 92.06 101 ILE A C 1
ATOM 778 O O . ILE A 1 101 ? 17.253 5.374 -24.970 1.00 92.06 101 ILE A O 1
ATOM 782 N N . GLU A 1 102 ? 16.004 6.993 -24.066 1.00 94.88 102 GLU A N 1
ATOM 783 C CA . GLU A 1 102 ? 14.730 6.453 -24.559 1.00 94.88 102 GLU A CA 1
ATOM 784 C C . GLU A 1 102 ? 14.693 6.360 -26.091 1.00 94.88 102 GLU A C 1
ATOM 786 O O . GLU A 1 102 ? 14.188 5.372 -26.630 1.00 94.88 102 GLU A O 1
ATOM 791 N N . ARG A 1 103 ? 15.240 7.363 -26.793 1.00 93.19 103 ARG A N 1
ATOM 792 C CA . ARG A 1 103 ? 15.317 7.389 -28.262 1.00 93.19 103 ARG A CA 1
ATOM 793 C C . ARG A 1 103 ? 16.288 6.338 -28.800 1.00 93.19 103 ARG A C 1
ATOM 795 O O . ARG A 1 103 ? 15.945 5.642 -29.758 1.00 93.19 103 ARG A O 1
ATOM 802 N N . ASP A 1 104 ? 17.458 6.211 -28.187 1.00 92.75 104 ASP A N 1
ATOM 803 C CA . ASP A 1 104 ? 18.500 5.273 -28.615 1.00 92.75 104 ASP A CA 1
ATOM 804 C C . ASP A 1 104 ? 18.021 3.827 -28.434 1.00 92.75 104 ASP A C 1
ATOM 806 O O . ASP A 1 104 ? 17.989 3.051 -29.391 1.00 92.75 104 ASP A O 1
ATOM 810 N N . VAL A 1 105 ? 17.508 3.501 -27.242 1.00 92.56 105 VAL A N 1
ATOM 811 C CA . VAL A 1 105 ? 16.903 2.193 -26.942 1.00 92.56 105 VAL A CA 1
ATOM 812 C C . VAL A 1 105 ? 15.711 1.914 -27.861 1.00 92.56 105 VAL A C 1
ATOM 814 O O . VAL A 1 105 ? 15.564 0.808 -28.378 1.00 92.56 105 VAL A O 1
ATOM 817 N N . GLY A 1 106 ? 14.867 2.919 -28.111 1.00 93.19 106 GLY A N 1
ATOM 818 C CA . GLY A 1 106 ? 13.751 2.806 -29.049 1.00 93.19 106 GLY A CA 1
ATOM 819 C C . GLY A 1 106 ? 14.196 2.459 -30.469 1.00 93.19 106 GLY A C 1
ATOM 820 O O . GLY A 1 106 ? 13.559 1.640 -31.126 1.00 93.19 106 GLY A O 1
ATOM 821 N N . THR A 1 107 ? 15.305 3.035 -30.934 1.00 93.50 107 THR A N 1
ATOM 822 C CA . THR A 1 107 ? 15.868 2.759 -32.265 1.00 93.50 107 THR A CA 1
ATOM 823 C C . THR A 1 107 ? 16.412 1.335 -32.349 1.00 93.50 107 THR A C 1
ATOM 825 O O . THR A 1 107 ? 16.095 0.621 -33.300 1.00 93.50 107 THR A O 1
ATOM 828 N N . ILE A 1 108 ? 17.154 0.892 -31.328 1.00 92.38 108 ILE A N 1
ATOM 829 C CA . ILE A 1 108 ? 17.697 -0.473 -31.233 1.00 92.38 108 ILE A CA 1
ATOM 830 C C . ILE A 1 108 ? 16.567 -1.510 -31.295 1.00 92.38 108 ILE A C 1
ATOM 832 O O . ILE A 1 108 ? 16.582 -2.408 -32.138 1.00 92.38 108 ILE A O 1
ATOM 836 N N . LEU A 1 109 ? 15.551 -1.358 -30.442 1.00 92.44 109 LEU A N 1
ATOM 837 C CA . LEU A 1 109 ? 14.440 -2.308 -30.358 1.00 92.44 109 LEU A CA 1
ATOM 838 C C . LEU A 1 109 ? 13.544 -2.276 -31.600 1.00 92.44 109 LEU A C 1
ATOM 840 O O . LEU A 1 109 ? 13.064 -3.322 -32.035 1.00 92.44 109 LEU A O 1
ATOM 844 N N . LYS A 1 110 ? 13.363 -1.107 -32.228 1.00 92.88 110 LYS A N 1
ATOM 845 C CA . LYS A 1 110 ? 12.611 -0.985 -33.484 1.00 92.88 110 LYS A CA 1
ATOM 846 C C . LYS A 1 110 ? 13.285 -1.759 -34.616 1.00 92.88 110 LYS A C 1
ATOM 848 O O . LYS A 1 110 ? 12.596 -2.473 -35.339 1.00 92.88 110 LYS A O 1
ATOM 853 N N . SER A 1 111 ? 14.607 -1.651 -34.750 1.00 91.19 111 SER A N 1
ATOM 854 C CA . SER A 1 111 ? 15.372 -2.413 -35.746 1.00 91.19 111 SER A CA 1
ATOM 855 C C . SER A 1 111 ? 15.302 -3.922 -35.503 1.00 91.19 111 SER A C 1
ATOM 857 O O . SER A 1 111 ? 15.305 -4.689 -36.459 1.00 91.19 111 SER A O 1
ATOM 859 N N . ARG A 1 112 ? 15.201 -4.351 -34.238 1.00 89.31 112 ARG A N 1
ATOM 860 C CA . ARG A 1 112 ? 15.122 -5.771 -33.865 1.00 89.31 112 ARG A CA 1
ATOM 861 C C . ARG A 1 112 ? 13.736 -6.381 -34.073 1.00 89.31 112 ARG A C 1
ATOM 863 O O . ARG A 1 112 ? 13.635 -7.484 -34.594 1.00 89.31 112 ARG A O 1
ATOM 870 N N . TRP A 1 113 ? 12.677 -5.695 -33.647 1.00 91.06 113 TRP A N 1
ATOM 871 C CA . TRP A 1 113 ? 11.311 -6.232 -33.688 1.00 91.06 113 TRP A CA 1
ATOM 872 C C . TRP A 1 113 ? 10.533 -5.869 -34.951 1.00 91.06 113 TRP A C 1
ATOM 874 O O . TRP A 1 113 ? 9.492 -6.466 -35.211 1.00 91.06 113 TRP A O 1
ATOM 884 N N . GLY A 1 114 ? 10.974 -4.861 -35.707 1.00 89.12 114 GLY A N 1
ATOM 885 C CA . GLY A 1 114 ? 10.274 -4.392 -36.905 1.00 89.12 114 GLY A CA 1
ATOM 886 C C . GLY A 1 114 ? 8.887 -3.786 -36.642 1.00 89.12 114 GLY A C 1
ATOM 887 O O . GLY A 1 114 ? 8.139 -3.547 -37.587 1.00 89.12 114 GLY A O 1
ATOM 888 N N . CYS A 1 115 ? 8.518 -3.527 -35.383 1.00 89.50 115 CYS A N 1
ATOM 889 C CA . CYS A 1 115 ? 7.213 -2.991 -34.994 1.00 89.50 115 CYS A CA 1
ATOM 890 C C . CYS A 1 115 ? 7.252 -1.482 -34.691 1.00 89.50 115 CYS A C 1
ATOM 892 O O . CYS A 1 115 ? 8.309 -0.865 -34.533 1.00 89.50 115 CYS A O 1
ATOM 894 N N . SER A 1 116 ? 6.077 -0.851 -34.630 1.00 90.00 116 SER A N 1
ATOM 895 C CA . SER A 1 116 ? 5.961 0.597 -34.417 1.00 90.00 116 SER A CA 1
ATOM 896 C C . SER A 1 116 ? 6.128 1.003 -32.948 1.00 90.00 116 SER A C 1
ATOM 898 O O . SER A 1 116 ? 5.599 0.346 -32.048 1.00 90.00 116 SER A O 1
ATOM 900 N N . VAL A 1 117 ? 6.761 2.155 -32.712 1.00 93.25 117 VAL A N 1
ATOM 901 C CA . VAL A 1 117 ? 6.786 2.809 -31.395 1.00 93.25 117 VAL A CA 1
ATOM 902 C C . VAL A 1 117 ? 5.467 3.557 -31.179 1.00 93.25 117 VAL A C 1
ATOM 904 O O . VAL A 1 117 ? 5.102 4.401 -31.995 1.00 93.25 117 VAL A O 1
ATOM 907 N N . SER A 1 118 ? 4.765 3.278 -30.079 1.00 92.62 118 SER A N 1
ATOM 908 C CA . SER A 1 118 ? 3.490 3.914 -29.715 1.00 92.62 118 SER A CA 1
ATOM 909 C C . SER A 1 118 ? 3.613 4.619 -28.368 1.00 92.62 118 SER A C 1
ATOM 911 O O . SER A 1 118 ? 3.725 3.977 -27.329 1.00 92.62 118 SER A O 1
ATOM 913 N N . LEU A 1 119 ? 3.591 5.955 -28.362 1.00 87.81 119 LEU A N 1
ATOM 914 C CA . LEU A 1 119 ? 3.758 6.737 -27.129 1.00 87.81 119 LEU A CA 1
ATOM 915 C C . LEU A 1 119 ? 2.508 6.752 -26.238 1.00 87.81 119 LEU A C 1
ATOM 917 O O . LEU A 1 119 ? 2.644 6.960 -25.031 1.00 87.81 119 LEU A O 1
ATOM 921 N N . SER A 1 120 ? 1.324 6.569 -26.829 1.00 86.75 120 SER A N 1
ATOM 922 C CA . SER A 1 120 ? 0.023 6.717 -26.167 1.00 86.75 120 SER A CA 1
ATOM 923 C C . SER A 1 120 ? -0.599 5.388 -25.746 1.00 86.75 120 SER A C 1
ATOM 925 O O . SER A 1 120 ? -1.113 5.292 -24.637 1.00 86.75 120 SER A O 1
ATOM 927 N N . ASN A 1 121 ? -0.545 4.367 -26.606 1.00 87.88 121 ASN A N 1
ATOM 928 C CA . ASN A 1 121 ? -1.131 3.052 -26.340 1.00 87.88 121 ASN A CA 1
ATOM 929 C C . ASN A 1 121 ? -0.197 1.929 -26.831 1.00 87.88 121 ASN A C 1
ATOM 931 O O . ASN A 1 121 ? -0.408 1.367 -27.914 1.00 87.88 121 ASN A O 1
ATOM 935 N N . PRO A 1 122 ? 0.912 1.678 -26.118 1.00 92.56 122 PRO A N 1
ATOM 936 C CA . PRO A 1 122 ? 1.831 0.593 -26.436 1.00 92.56 122 PRO A CA 1
ATOM 937 C C . PRO A 1 122 ? 1.282 -0.759 -25.964 1.00 92.56 122 PRO A C 1
ATOM 939 O O . PRO A 1 122 ? 0.710 -0.851 -24.883 1.00 92.56 122 PRO A O 1
ATOM 942 N N . SER A 1 123 ? 1.526 -1.827 -26.731 1.00 93.69 123 SER A N 1
ATOM 943 C CA . SER A 1 123 ? 1.277 -3.202 -26.258 1.00 93.69 123 SER A CA 1
ATOM 944 C C . SER A 1 123 ? 2.355 -3.723 -25.298 1.00 93.69 123 SER A C 1
ATOM 946 O O . SER A 1 123 ? 2.140 -4.714 -24.611 1.00 93.69 123 SER A O 1
ATOM 948 N N . LEU A 1 124 ? 3.517 -3.065 -25.267 1.00 95.44 124 LEU A N 1
ATOM 949 C CA . LEU A 1 124 ? 4.648 -3.399 -24.408 1.00 95.44 124 LEU A CA 1
ATOM 950 C C . LEU A 1 124 ? 5.349 -2.122 -23.946 1.00 95.44 124 LEU A C 1
ATOM 952 O O . LEU A 1 124 ? 5.684 -1.256 -24.755 1.00 95.44 124 LEU A O 1
ATOM 956 N N . ILE A 1 125 ? 5.637 -2.022 -22.657 1.00 96.31 125 ILE A N 1
ATOM 957 C CA . ILE A 1 125 ? 6.485 -0.966 -22.110 1.00 96.31 125 ILE A CA 1
ATOM 958 C C . ILE A 1 125 ? 7.814 -1.591 -21.723 1.00 96.31 125 ILE A C 1
ATOM 960 O O . ILE A 1 125 ? 7.843 -2.514 -20.913 1.00 96.31 125 ILE A O 1
ATOM 964 N N . VAL A 1 126 ? 8.903 -1.079 -22.287 1.00 96.75 126 VAL A N 1
ATOM 965 C CA . VAL A 1 126 ? 10.269 -1.447 -21.916 1.00 96.75 126 VAL A CA 1
ATOM 966 C C . VAL A 1 126 ? 10.833 -0.355 -21.026 1.00 96.75 126 VAL A C 1
ATOM 968 O O . VAL A 1 126 ? 10.826 0.827 -21.377 1.00 96.75 126 VAL A O 1
ATOM 971 N N . TYR A 1 127 ? 11.318 -0.757 -19.862 1.00 96.94 127 TYR A N 1
ATOM 972 C CA . TYR A 1 127 ? 11.869 0.128 -18.856 1.00 96.94 127 TYR A CA 1
ATOM 973 C C . TYR A 1 127 ? 13.381 -0.017 -18.786 1.00 96.94 127 TYR A C 1
ATOM 975 O O . TYR A 1 127 ? 13.894 -1.128 -18.685 1.00 96.94 127 TYR A O 1
ATOM 983 N N . LEU A 1 128 ? 14.079 1.113 -18.759 1.00 97.06 128 LEU A N 1
ATOM 984 C CA . LEU A 1 128 ? 15.487 1.179 -18.388 1.00 97.06 128 LEU A CA 1
ATOM 985 C C . LEU A 1 128 ? 15.613 1.955 -17.079 1.00 97.06 128 LEU A C 1
ATOM 987 O O . LEU A 1 128 ? 15.279 3.136 -17.008 1.00 97.06 128 LEU A O 1
ATOM 991 N N . ILE A 1 129 ? 16.066 1.293 -16.023 1.00 97.06 129 ILE A N 1
ATOM 992 C CA . ILE A 1 129 ? 16.129 1.858 -14.674 1.00 97.06 129 ILE A CA 1
ATOM 993 C C . ILE A 1 129 ? 17.597 1.990 -14.298 1.00 97.06 129 ILE A C 1
ATOM 995 O O . ILE A 1 129 ? 18.304 0.995 -14.206 1.00 97.06 129 ILE A O 1
ATOM 999 N N . ILE A 1 130 ? 18.060 3.216 -14.098 1.00 95.88 130 ILE A N 1
ATOM 1000 C CA . ILE A 1 130 ? 19.465 3.534 -13.850 1.00 95.88 130 ILE A CA 1
ATOM 1001 C C . ILE A 1 130 ? 19.612 3.927 -12.385 1.00 95.88 130 ILE A C 1
ATOM 1003 O O . ILE A 1 130 ? 19.018 4.916 -11.956 1.00 95.88 130 ILE A O 1
ATOM 1007 N N . THR A 1 131 ? 20.407 3.182 -11.627 1.00 95.62 131 THR A N 1
ATOM 1008 C CA . THR A 1 131 ? 20.779 3.503 -10.243 1.00 95.62 131 THR A CA 1
ATOM 1009 C C . THR A 1 131 ? 22.274 3.813 -10.161 1.00 95.62 131 THR A C 1
ATOM 1011 O O . THR A 1 131 ? 22.993 3.733 -11.157 1.00 95.62 131 THR A O 1
ATOM 1014 N N . ASP A 1 132 ? 22.763 4.204 -8.981 1.00 93.25 132 ASP A N 1
ATOM 1015 C CA . ASP A 1 132 ? 24.208 4.378 -8.771 1.00 93.25 132 ASP A CA 1
ATOM 1016 C C . ASP A 1 132 ? 24.979 3.047 -8.821 1.00 93.25 132 ASP A C 1
ATOM 1018 O O . ASP A 1 132 ? 26.190 3.053 -9.031 1.00 93.25 132 ASP A O 1
ATOM 1022 N N . LYS A 1 133 ? 24.291 1.914 -8.620 1.00 92.56 133 LYS A N 1
ATOM 1023 C CA . LYS A 1 133 ? 24.903 0.580 -8.555 1.00 92.56 133 LYS A CA 1
ATOM 1024 C C . LYS A 1 133 ? 24.849 -0.160 -9.883 1.00 92.56 133 LYS A C 1
ATOM 1026 O O . LYS A 1 133 ? 25.803 -0.849 -10.221 1.00 92.56 133 LYS A O 1
ATOM 1031 N N . ALA A 1 134 ? 23.730 -0.061 -10.595 1.00 93.94 134 ALA A N 1
ATOM 1032 C CA . ALA A 1 134 ? 23.477 -0.857 -11.787 1.00 93.94 134 ALA A CA 1
ATOM 1033 C C . ALA A 1 134 ? 22.459 -0.184 -12.715 1.00 93.94 134 ALA A C 1
ATOM 1035 O O . ALA A 1 134 ? 21.759 0.764 -12.346 1.00 93.94 134 ALA A O 1
ATOM 1036 N N . ARG A 1 135 ? 22.349 -0.716 -13.932 1.00 95.44 135 ARG A N 1
ATOM 1037 C CA . ARG A 1 135 ? 21.229 -0.446 -14.835 1.00 95.44 135 ARG A CA 1
ATOM 1038 C C . ARG A 1 135 ? 20.411 -1.718 -14.958 1.00 95.44 135 ARG A C 1
ATOM 1040 O O . ARG A 1 135 ? 20.973 -2.799 -15.098 1.00 95.44 135 ARG A O 1
ATOM 1047 N N . TYR A 1 136 ? 19.097 -1.585 -14.914 1.00 96.50 136 TYR A N 1
ATOM 1048 C CA . TYR A 1 136 ? 18.162 -2.694 -15.011 1.00 96.50 136 TYR A CA 1
ATOM 1049 C C . TYR A 1 136 ? 17.261 -2.527 -16.219 1.00 96.50 136 TYR A C 1
ATOM 1051 O O . TYR A 1 136 ? 16.795 -1.422 -16.510 1.00 96.50 136 TYR A O 1
ATOM 1059 N N . VAL A 1 137 ? 16.957 -3.646 -16.862 1.00 97.19 137 VAL A N 1
ATOM 1060 C CA . VAL A 1 137 ? 15.965 -3.724 -17.930 1.00 97.19 137 VAL A CA 1
ATOM 1061 C C . VAL A 1 137 ? 14.722 -4.383 -17.367 1.00 97.19 137 VAL A C 1
ATOM 1063 O O . VAL A 1 137 ? 14.782 -5.482 -16.814 1.00 97.19 137 VAL A O 1
ATOM 1066 N N . GLY A 1 138 ? 13.590 -3.708 -17.501 1.00 97.00 138 GLY A N 1
ATOM 1067 C CA . GLY A 1 138 ? 12.288 -4.215 -17.100 1.00 97.00 138 GLY A CA 1
ATOM 1068 C C . GLY A 1 138 ? 11.278 -4.143 -18.232 1.00 97.00 138 GLY A C 1
ATOM 1069 O O . GLY A 1 138 ? 11.492 -3.463 -19.233 1.00 97.00 138 GLY A O 1
ATOM 1070 N N . TYR A 1 139 ? 10.160 -4.838 -18.074 1.00 96.88 139 TYR A N 1
ATOM 1071 C CA . TYR A 1 139 ? 9.077 -4.802 -19.048 1.00 96.88 139 TYR A CA 1
ATOM 1072 C C . TYR A 1 139 ? 7.707 -5.012 -18.405 1.00 96.88 139 TYR A C 1
ATOM 1074 O O . TYR A 1 139 ? 7.577 -5.711 -17.398 1.00 96.88 139 TYR A O 1
ATOM 1082 N N . ALA A 1 140 ? 6.682 -4.411 -19.003 1.00 96.38 140 ALA A N 1
ATOM 1083 C CA . ALA A 1 140 ? 5.288 -4.577 -18.610 1.00 96.38 140 ALA A CA 1
ATOM 1084 C C . ALA A 1 140 ? 4.380 -4.652 -19.841 1.00 96.38 140 ALA A C 1
ATOM 1086 O O . ALA A 1 140 ? 4.587 -3.938 -20.822 1.00 96.38 140 ALA A O 1
ATOM 1087 N N . ASP A 1 141 ? 3.350 -5.488 -19.758 1.00 91.00 141 ASP A N 1
ATOM 1088 C CA . ASP A 1 141 ? 2.281 -5.634 -20.755 1.00 91.00 141 ASP A CA 1
ATOM 1089 C C . ASP A 1 141 ? 1.204 -4.533 -20.653 1.00 91.00 141 ASP A C 1
ATOM 1091 O O . ASP A 1 141 ? 0.258 -4.504 -21.435 1.00 91.00 141 ASP A O 1
ATOM 1095 N N . GLY A 1 142 ? 1.354 -3.591 -19.717 1.00 86.62 142 GLY A N 1
ATOM 1096 C CA . GLY A 1 142 ? 0.474 -2.439 -19.572 1.00 86.62 142 GLY A CA 1
ATOM 1097 C C . GLY A 1 142 ? 0.815 -1.578 -18.359 1.00 86.62 142 GLY A C 1
ATOM 1098 O O . GLY A 1 142 ? 1.695 -1.902 -17.561 1.00 86.62 142 GLY A O 1
ATOM 1099 N N . ILE A 1 143 ? 0.094 -0.466 -18.209 1.00 86.62 143 ILE A N 1
ATOM 1100 C CA . ILE A 1 143 ? 0.147 0.359 -16.997 1.00 86.62 143 ILE A CA 1
ATOM 1101 C C . ILE A 1 143 ? -0.935 -0.136 -16.046 1.00 86.62 143 ILE A C 1
ATOM 1103 O O . ILE A 1 143 ? -2.114 -0.149 -16.394 1.00 86.62 143 ILE A O 1
ATOM 1107 N N . MET A 1 144 ? -0.535 -0.508 -14.834 1.00 89.19 144 MET A N 1
ATOM 1108 C CA . MET A 1 144 ? -1.459 -0.916 -13.785 1.00 89.19 144 MET A CA 1
ATOM 1109 C C . MET A 1 144 ? -1.597 0.201 -12.753 1.00 89.19 144 MET A C 1
ATOM 1111 O O . MET A 1 144 ? -0.599 0.681 -12.218 1.00 89.19 144 MET A O 1
ATOM 1115 N N . THR A 1 145 ? -2.832 0.601 -12.459 1.00 87.19 145 THR A N 1
ATOM 1116 C CA . THR A 1 145 ? -3.137 1.580 -11.408 1.00 87.19 145 THR A CA 1
ATOM 1117 C C . THR A 1 145 ? -4.211 1.041 -10.472 1.00 87.19 145 THR A C 1
ATOM 1119 O O . THR A 1 145 ? -5.132 0.373 -10.952 1.00 87.19 145 THR A O 1
ATOM 1122 N N . PRO A 1 146 ? -4.170 1.373 -9.169 1.00 90.69 146 PRO A N 1
ATOM 1123 C CA . PRO A 1 146 ? -5.219 0.977 -8.241 1.00 90.69 146 PRO A CA 1
ATOM 1124 C C . PRO A 1 146 ? -6.603 1.457 -8.682 1.00 90.69 146 PRO A C 1
ATOM 1126 O O . PRO A 1 146 ? -6.817 2.648 -8.925 1.00 90.69 146 PRO A O 1
ATOM 1129 N N . LYS A 1 147 ? -7.562 0.528 -8.758 1.00 90.44 147 LYS A N 1
ATOM 1130 C CA . LYS A 1 147 ? -8.963 0.861 -9.035 1.00 90.44 147 LYS A CA 1
ATOM 1131 C C . LYS A 1 147 ? -9.549 1.579 -7.825 1.00 90.44 147 LYS A C 1
ATOM 1133 O O . LYS A 1 147 ? -9.589 1.021 -6.732 1.00 90.44 147 LYS A O 1
ATOM 1138 N N . ARG A 1 148 ? -10.022 2.806 -8.033 1.00 91.38 148 ARG A N 1
ATOM 1139 C CA . ARG A 1 148 ? -10.566 3.636 -6.959 1.00 91.38 148 ARG A CA 1
ATOM 1140 C C . ARG A 1 148 ? -12.075 3.446 -6.796 1.00 91.38 148 ARG A C 1
ATOM 1142 O O . ARG A 1 148 ? -12.787 3.569 -7.795 1.00 91.38 148 ARG A O 1
ATOM 1149 N N . PRO A 1 149 ? -12.571 3.214 -5.569 1.00 94.56 149 PRO A N 1
ATOM 1150 C CA . PRO A 1 149 ? -13.999 3.267 -5.303 1.00 94.56 149 PRO A CA 1
ATOM 1151 C C . PRO A 1 149 ? -14.514 4.711 -5.390 1.00 94.56 149 PRO A C 1
ATOM 1153 O O . PRO A 1 149 ? -13.785 5.685 -5.158 1.00 94.56 149 PRO A O 1
ATOM 1156 N N . LYS A 1 150 ? -15.796 4.858 -5.715 1.00 95.38 150 LYS A N 1
ATOM 1157 C CA . LYS A 1 150 ? -16.525 6.121 -5.611 1.00 95.38 150 LYS A CA 1
ATOM 1158 C C . LYS A 1 150 ? -16.734 6.449 -4.132 1.00 95.38 150 LYS A C 1
ATOM 1160 O O . LYS A 1 150 ? -17.049 5.577 -3.335 1.00 95.38 150 LYS A O 1
ATOM 1165 N N . LYS A 1 151 ? -16.598 7.719 -3.756 1.00 94.81 151 LYS A N 1
ATOM 1166 C CA . LYS A 1 151 ? -16.957 8.192 -2.414 1.00 94.81 151 LYS A CA 1
ATOM 1167 C C . LYS A 1 151 ? -17.745 9.486 -2.527 1.00 94.81 151 LYS A C 1
ATOM 1169 O O . LYS A 1 151 ? -17.171 10.522 -2.873 1.00 94.81 151 LYS A O 1
ATOM 1174 N N . THR A 1 152 ? -19.047 9.396 -2.281 1.00 91.75 152 THR A N 1
ATOM 1175 C CA . THR A 1 152 ? -20.007 10.481 -2.522 1.00 91.75 152 THR A CA 1
ATOM 1176 C C . THR A 1 152 ? -19.973 11.518 -1.407 1.00 91.75 152 THR A C 1
ATOM 1178 O O . THR A 1 152 ? -19.945 12.714 -1.684 1.00 91.75 152 THR A O 1
ATOM 1181 N N . ILE A 1 153 ? -19.907 11.077 -0.151 1.00 94.00 153 ILE A N 1
ATOM 1182 C CA . ILE A 1 153 ? -19.899 11.955 1.022 1.00 94.00 153 ILE A CA 1
ATOM 1183 C C . ILE A 1 153 ? -18.495 11.956 1.632 1.00 94.00 153 ILE A C 1
ATOM 1185 O O . ILE A 1 153 ? -17.969 10.904 2.000 1.00 94.00 153 ILE A O 1
ATOM 1189 N N . LYS A 1 154 ? -17.890 13.142 1.753 1.00 90.38 154 LYS A N 1
ATOM 1190 C CA . LYS A 1 154 ? -16.535 13.352 2.289 1.00 90.38 154 LYS A CA 1
ATOM 1191 C C . LYS A 1 154 ? -16.556 14.347 3.439 1.00 90.38 154 LYS A C 1
ATOM 1193 O O . LYS A 1 154 ? -17.388 15.251 3.448 1.00 90.38 154 LYS A O 1
ATOM 1198 N N . TYR A 1 155 ? -15.612 14.207 4.365 1.00 86.06 155 TYR A N 1
ATOM 1199 C CA . TYR A 1 155 ? -15.398 15.150 5.462 1.00 86.06 155 TYR A CA 1
ATOM 1200 C C . TYR A 1 155 ? -14.019 15.828 5.357 1.00 86.06 155 TYR A C 1
ATOM 1202 O O . TYR A 1 155 ? -13.062 15.187 4.929 1.00 86.06 155 TYR A O 1
ATOM 1210 N N . PRO A 1 156 ? -13.866 17.106 5.762 1.00 76.75 156 PRO A N 1
ATOM 1211 C CA . PRO A 1 156 ? -12.632 17.871 5.529 1.00 76.75 156 PRO A CA 1
ATOM 1212 C C . PRO A 1 156 ? -11.360 17.303 6.179 1.00 76.75 156 PRO A C 1
ATOM 1214 O O . PRO A 1 156 ? -10.259 17.512 5.676 1.00 76.75 156 PRO A O 1
ATOM 1217 N N . THR A 1 157 ? -11.488 16.605 7.307 1.00 78.69 157 THR A N 1
ATOM 1218 C CA . THR A 1 157 ? -10.356 16.139 8.125 1.00 78.69 157 THR A CA 1
ATOM 1219 C C . THR A 1 157 ? -10.013 14.665 7.920 1.00 78.69 157 THR A C 1
ATOM 1221 O O . THR A 1 157 ? -9.155 14.136 8.630 1.00 78.69 157 THR A O 1
ATOM 1224 N N . GLU A 1 158 ? -10.640 13.997 6.949 1.00 85.62 158 GLU A N 1
ATOM 1225 C CA . GLU A 1 158 ? -10.457 12.563 6.734 1.00 85.62 158 GLU A CA 1
ATOM 1226 C C . GLU A 1 158 ? -9.029 12.187 6.289 1.00 85.62 158 GLU A C 1
ATOM 1228 O O . GLU A 1 158 ? -8.213 13.010 5.837 1.00 85.62 158 GLU A O 1
ATOM 1233 N N . LEU A 1 159 ? -8.680 10.916 6.481 1.00 88.25 159 LEU A N 1
ATOM 1234 C CA . LEU A 1 159 ? -7.470 10.342 5.912 1.00 88.25 159 LEU A CA 1
ATOM 1235 C C . LEU A 1 159 ? -7.610 10.267 4.386 1.00 88.25 159 LEU A C 1
ATOM 1237 O O . LEU A 1 159 ? -8.658 9.887 3.866 1.00 88.25 159 LEU A O 1
ATOM 1241 N N . ASP A 1 160 ? -6.549 10.640 3.665 1.00 91.06 160 ASP A N 1
ATOM 1242 C CA . ASP A 1 160 ? -6.545 10.520 2.207 1.00 91.06 160 ASP A CA 1
ATOM 1243 C C . ASP A 1 160 ? -6.637 9.045 1.786 1.00 91.06 160 ASP A C 1
ATOM 1245 O O . ASP A 1 160 ? -6.143 8.152 2.482 1.00 91.06 160 ASP A O 1
ATOM 1249 N N . TRP A 1 161 ? -7.257 8.790 0.636 1.00 94.62 161 TRP A N 1
ATOM 1250 C CA . TRP A 1 161 ? -7.468 7.438 0.124 1.00 94.62 161 TRP A CA 1
ATOM 1251 C C . TRP A 1 161 ? -6.150 6.686 -0.120 1.00 94.62 161 TRP A C 1
ATOM 1253 O O . TRP A 1 161 ? -6.101 5.489 0.158 1.00 94.62 161 TRP A O 1
ATOM 1263 N N . LYS A 1 162 ? -5.067 7.359 -0.560 1.00 95.38 162 LYS A N 1
ATOM 1264 C CA . LYS A 1 162 ? -3.762 6.705 -0.769 1.00 95.38 162 LYS A CA 1
ATOM 1265 C C . LYS A 1 162 ? -3.228 6.149 0.545 1.00 95.38 162 LYS A C 1
ATOM 1267 O O . LYS A 1 162 ? -2.873 4.980 0.628 1.00 95.38 162 LYS A O 1
ATOM 1272 N N . LEU A 1 163 ? -3.224 6.978 1.592 1.00 96.62 163 LEU A N 1
ATOM 1273 C CA . LEU A 1 163 ? -2.775 6.564 2.924 1.00 96.62 163 LEU A CA 1
ATOM 1274 C C . LEU A 1 163 ? -3.697 5.499 3.521 1.00 96.62 163 LEU A C 1
ATOM 1276 O O . LEU A 1 163 ? -3.202 4.547 4.113 1.00 96.62 163 LEU A O 1
ATOM 1280 N N . SER A 1 164 ? -5.011 5.622 3.319 1.00 97.50 164 SER A N 1
ATOM 1281 C CA . SER A 1 164 ? -5.989 4.630 3.782 1.00 97.50 164 SER A CA 1
ATOM 1282 C C . SER A 1 164 ? -5.717 3.261 3.156 1.00 97.50 164 SER A C 1
ATOM 1284 O O . SER A 1 164 ? -5.537 2.283 3.875 1.00 97.50 164 SER A O 1
ATOM 1286 N N . ARG A 1 165 ? -5.581 3.188 1.825 1.00 98.25 165 ARG A N 1
ATOM 1287 C CA . ARG A 1 165 ? -5.245 1.944 1.119 1.00 98.25 165 ARG A CA 1
ATOM 1288 C C . ARG A 1 165 ? -3.867 1.414 1.513 1.00 98.25 165 ARG A C 1
ATOM 1290 O O . ARG A 1 165 ? -3.726 0.215 1.734 1.00 98.25 165 ARG A O 1
ATOM 1297 N N . CYS A 1 166 ? -2.872 2.286 1.666 1.00 98.19 166 CYS A N 1
ATOM 1298 C CA . CYS A 1 166 ? -1.550 1.889 2.144 1.00 98.19 166 CYS A CA 1
ATOM 1299 C C . CYS A 1 166 ? -1.616 1.252 3.539 1.00 98.19 166 CYS A C 1
ATOM 1301 O O . CYS A 1 166 ? -0.984 0.227 3.768 1.00 98.19 166 CYS A O 1
ATOM 1303 N N . MET A 1 167 ? -2.404 1.804 4.465 1.00 98.62 167 MET A N 1
ATOM 1304 C CA . MET A 1 167 ? -2.601 1.210 5.791 1.00 98.62 167 MET A CA 1
ATOM 1305 C C . MET A 1 167 ? -3.246 -0.179 5.707 1.00 98.62 167 MET A C 1
ATOM 1307 O O . MET A 1 167 ? -2.795 -1.101 6.387 1.00 98.62 167 MET A O 1
ATOM 1311 N N . VAL A 1 168 ? -4.237 -0.362 4.827 1.00 98.69 168 VAL A N 1
ATOM 1312 C CA . VAL A 1 168 ? -4.810 -1.690 4.547 1.00 98.69 168 VAL A CA 1
ATOM 1313 C C . VAL A 1 168 ? -3.733 -2.638 4.006 1.00 98.69 168 VAL A C 1
ATOM 1315 O O . VAL A 1 168 ? -3.600 -3.760 4.486 1.00 98.69 168 VAL A O 1
ATOM 1318 N N . ASN A 1 169 ? -2.896 -2.198 3.068 1.00 98.56 169 ASN A N 1
ATOM 1319 C CA . ASN A 1 169 ? -1.803 -3.010 2.523 1.00 98.56 169 ASN A CA 1
ATOM 1320 C C . ASN A 1 169 ? -0.759 -3.408 3.583 1.00 98.56 169 ASN A C 1
ATOM 1322 O O . ASN A 1 169 ? -0.311 -4.555 3.597 1.00 98.56 169 ASN A O 1
ATOM 1326 N N . LEU A 1 170 ? -0.414 -2.504 4.504 1.00 98.56 170 LEU A N 1
ATOM 1327 C CA . LEU A 1 170 ? 0.522 -2.766 5.607 1.00 98.56 170 LEU A CA 1
ATOM 1328 C C . LEU A 1 170 ? -0.009 -3.793 6.616 1.00 98.56 170 LEU A C 1
ATOM 1330 O O . LEU A 1 170 ? 0.783 -4.477 7.259 1.00 98.56 170 LEU A O 1
ATOM 1334 N N . SER A 1 171 ? -1.331 -3.964 6.716 1.00 98.12 171 SER A N 1
ATOM 1335 C CA . SER A 1 171 ? -1.935 -5.034 7.525 1.00 98.12 171 SER A CA 1
ATOM 1336 C C . SER A 1 171 ? -1.735 -6.436 6.922 1.00 98.12 171 SER A C 1
ATOM 1338 O O . SER A 1 171 ? -2.000 -7.448 7.575 1.00 98.12 171 SER A O 1
ATOM 1340 N N . GLN A 1 172 ? -1.229 -6.516 5.684 1.00 98.00 172 GLN A N 1
ATOM 1341 C CA . GLN A 1 172 ? -1.017 -7.757 4.932 1.00 98.00 172 GLN A CA 1
ATOM 1342 C C . GLN A 1 172 ? -2.284 -8.608 4.779 1.00 98.00 172 GLN A C 1
ATOM 1344 O O . GLN A 1 172 ? -2.183 -9.827 4.643 1.00 98.00 172 GLN A O 1
ATOM 1349 N N . LEU A 1 173 ? -3.463 -7.986 4.826 1.00 98.19 173 LEU A N 1
ATOM 1350 C CA . LEU A 1 173 ? -4.701 -8.645 4.432 1.00 98.19 173 LEU A CA 1
ATOM 1351 C C . LEU A 1 173 ? -4.742 -8.838 2.912 1.00 98.19 173 LEU A C 1
ATOM 1353 O O . LEU A 1 173 ? -4.115 -8.088 2.145 1.00 98.19 173 LEU A O 1
ATOM 1357 N N . LYS A 1 174 ? -5.495 -9.840 2.474 1.00 97.38 174 LYS A N 1
ATOM 1358 C CA . LYS A 1 174 ? -5.760 -10.178 1.071 1.00 97.38 174 LYS A CA 1
ATOM 1359 C C . LYS A 1 174 ? -7.245 -10.458 0.848 1.00 97.38 174 LYS A C 1
ATOM 1361 O O . LYS A 1 174 ? -8.047 -10.393 1.773 1.00 97.38 174 LYS A O 1
ATOM 1366 N N . GLU A 1 175 ? -7.603 -10.737 -0.399 1.00 97.81 175 GLU A N 1
ATOM 1367 C CA . GLU A 1 175 ? -8.974 -11.044 -0.796 1.00 97.81 175 GLU A CA 1
ATOM 1368 C C . GLU A 1 175 ? -9.583 -12.136 0.100 1.00 97.81 175 GLU A C 1
ATOM 1370 O O . GLU A 1 175 ? -8.947 -13.165 0.343 1.00 97.81 175 GLU A O 1
ATOM 1375 N N . GLY A 1 176 ? -10.810 -11.909 0.574 1.00 98.12 176 GLY A N 1
ATOM 1376 C CA . GLY A 1 176 ? -11.530 -12.801 1.490 1.00 98.12 176 GLY A CA 1
ATOM 1377 C C . GLY A 1 176 ? -11.204 -12.635 2.980 1.00 98.12 176 GLY A C 1
ATOM 1378 O O . GLY A 1 176 ? -11.989 -13.095 3.808 1.00 98.12 176 GLY A O 1
ATOM 1379 N N . ASP A 1 177 ? -10.113 -11.954 3.345 1.00 98.56 177 ASP A N 1
ATOM 1380 C CA . ASP A 1 177 ? -9.854 -11.605 4.747 1.00 98.56 177 ASP A CA 1
ATOM 1381 C C . ASP A 1 177 ? -10.802 -10.486 5.216 1.00 98.56 177 ASP A C 1
ATOM 1383 O O . ASP A 1 177 ? -11.331 -9.716 4.408 1.00 98.56 177 ASP A O 1
ATOM 1387 N N . THR A 1 178 ? -10.990 -10.355 6.532 1.00 98.69 178 THR A N 1
ATOM 1388 C CA . THR A 1 178 ? -11.879 -9.353 7.135 1.00 98.69 178 THR A CA 1
ATOM 1389 C C . THR A 1 178 ? -11.119 -8.281 7.916 1.00 98.69 178 THR A C 1
ATOM 1391 O O . THR A 1 178 ? -10.463 -8.548 8.928 1.00 98.69 178 THR A O 1
ATOM 1394 N N . LEU A 1 179 ? -11.276 -7.028 7.489 1.00 98.75 179 LEU A N 1
ATOM 1395 C CA . LEU A 1 179 ? -10.742 -5.836 8.143 1.00 98.75 179 LEU A CA 1
ATOM 1396 C C . LEU A 1 179 ? -11.769 -5.209 9.092 1.00 98.75 179 LEU A C 1
ATOM 1398 O O . LEU A 1 179 ? -12.937 -5.070 8.743 1.00 98.75 179 LEU A O 1
ATOM 1402 N N . CYS A 1 180 ? -11.332 -4.741 10.261 1.00 98.69 180 CYS A N 1
ATOM 1403 C CA . CYS A 1 180 ? -12.160 -3.921 11.146 1.00 98.69 180 CYS A CA 1
ATOM 1404 C C . CYS A 1 180 ? -11.611 -2.498 11.281 1.00 98.69 180 CYS A C 1
ATOM 1406 O O . CYS A 1 180 ? -10.440 -2.321 11.616 1.00 98.69 180 CYS A O 1
ATOM 1408 N N . ASP A 1 181 ? -12.479 -1.498 11.130 1.00 98.56 181 ASP A N 1
ATOM 1409 C CA . ASP A 1 181 ? -12.198 -0.106 11.493 1.00 98.56 181 ASP A CA 1
ATOM 1410 C C . ASP A 1 181 ? -13.124 0.323 12.647 1.00 98.56 181 ASP A C 1
ATOM 1412 O O . ASP A 1 181 ? -14.316 0.554 12.422 1.00 98.56 181 ASP A O 1
ATOM 1416 N N . PRO A 1 182 ? -12.622 0.381 13.898 1.00 97.62 182 PRO A N 1
ATOM 1417 C CA . PRO A 1 182 ? -13.417 0.727 15.070 1.00 97.62 182 PRO A CA 1
ATOM 1418 C C . PRO A 1 182 ? -13.685 2.230 15.266 1.00 97.62 182 PRO A C 1
ATOM 1420 O O . PRO A 1 182 ? -14.260 2.603 16.292 1.00 97.62 182 PRO A O 1
ATOM 1423 N N . PHE A 1 183 ? -13.249 3.070 14.323 1.00 96.00 183 PHE A N 1
ATOM 1424 C CA . PHE A 1 183 ? -13.496 4.514 14.282 1.00 96.00 183 PHE A CA 1
ATOM 1425 C C . PHE A 1 183 ? -13.817 4.939 12.837 1.00 96.00 183 PHE A C 1
ATOM 1427 O O . PHE A 1 183 ? -13.182 5.835 12.280 1.00 96.00 183 PHE A O 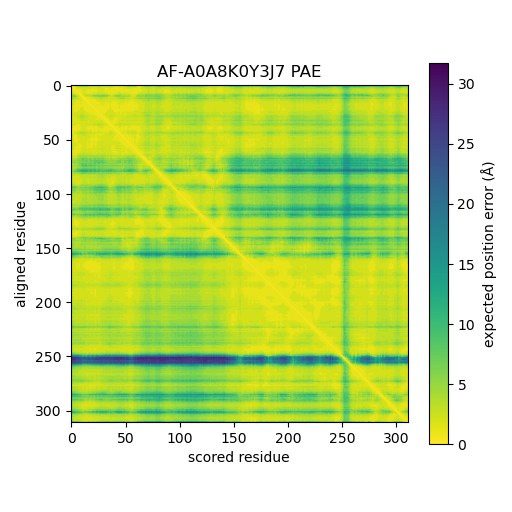1
ATOM 1434 N N . CYS A 1 184 ? -14.759 4.239 12.194 1.00 95.81 184 CYS A N 1
ATOM 1435 C CA . CYS A 1 184 ? -14.842 4.227 10.732 1.00 95.81 184 CYS A CA 1
ATOM 1436 C C . CYS A 1 184 ? -15.252 5.557 10.079 1.00 95.81 184 CYS A C 1
ATOM 1438 O O . CYS A 1 184 ? -14.960 5.761 8.895 1.00 95.81 184 CYS A O 1
ATOM 1440 N N . GLY A 1 185 ? -15.893 6.478 10.805 1.00 95.12 185 GLY A N 1
ATOM 1441 C CA . GLY A 1 185 ? -16.235 7.813 10.322 1.00 95.12 185 GLY A CA 1
ATOM 1442 C C . GLY A 1 185 ? -17.060 7.779 9.035 1.00 95.12 185 GLY A C 1
ATOM 1443 O O . GLY A 1 185 ? -18.206 7.345 9.022 1.00 95.12 185 GLY A O 1
ATOM 1444 N N . THR A 1 186 ? -16.477 8.243 7.926 1.00 95.88 186 THR A N 1
ATOM 1445 C CA . THR A 1 186 ? -17.118 8.230 6.595 1.00 95.88 186 THR A CA 1
ATOM 1446 C C . THR A 1 186 ? -16.794 6.989 5.755 1.00 95.88 186 THR A C 1
ATOM 1448 O O . THR A 1 186 ? -17.221 6.905 4.598 1.00 95.88 186 THR A O 1
ATOM 1451 N N . GLY A 1 187 ? -16.024 6.044 6.301 1.00 96.75 187 GLY A N 1
ATOM 1452 C CA . GLY A 1 187 ? -15.794 4.723 5.724 1.00 96.75 187 GLY A CA 1
ATOM 1453 C C . GLY A 1 187 ? -14.654 4.631 4.712 1.00 96.75 187 GLY A C 1
ATOM 1454 O O . GLY A 1 187 ? -14.650 3.692 3.923 1.00 96.75 187 GLY A O 1
ATOM 1455 N N . THR A 1 188 ? -13.691 5.568 4.680 1.00 97.50 188 THR A N 1
ATOM 1456 C CA . THR A 1 188 ? -12.592 5.529 3.686 1.00 97.50 188 THR A CA 1
ATOM 1457 C C . THR A 1 188 ? -11.800 4.223 3.752 1.00 97.50 188 THR A C 1
ATOM 1459 O O . THR A 1 188 ? -11.557 3.614 2.718 1.00 97.50 188 THR A O 1
ATOM 1462 N N . ILE A 1 189 ? -11.403 3.780 4.949 1.00 98.31 189 ILE A N 1
ATOM 1463 C CA . ILE A 1 189 ? -10.596 2.561 5.115 1.00 98.31 189 ILE A CA 1
ATOM 1464 C C . ILE A 1 189 ? -11.394 1.326 4.671 1.00 98.31 189 ILE A C 1
ATOM 1466 O O . ILE A 1 189 ? -10.865 0.495 3.934 1.00 98.31 189 ILE A O 1
ATOM 1470 N N . LEU A 1 190 ? -12.676 1.252 5.044 1.00 98.50 190 LEU A N 1
ATOM 1471 C CA . LEU A 1 190 ? -13.580 0.171 4.634 1.00 98.50 190 LEU A CA 1
ATOM 1472 C C . LEU A 1 190 ? -13.753 0.130 3.108 1.00 98.50 190 LEU A C 1
ATOM 1474 O O . LEU A 1 190 ? -13.611 -0.927 2.505 1.00 98.50 190 LEU A O 1
ATOM 1478 N N . LEU A 1 191 ? -13.979 1.285 2.469 1.00 98.06 191 LEU A N 1
ATOM 1479 C CA . LEU A 1 191 ? -14.092 1.401 1.011 1.00 98.06 191 LEU A CA 1
ATOM 1480 C C . LEU A 1 191 ? -12.848 0.886 0.286 1.00 98.06 191 LEU A C 1
ATOM 1482 O O . LEU A 1 191 ? -12.962 0.171 -0.711 1.00 98.06 191 LEU A O 1
ATOM 1486 N N . GLU A 1 192 ? -11.660 1.265 0.761 1.00 98.19 192 GLU A N 1
ATOM 1487 C CA . GLU A 1 192 ? -10.415 0.809 0.149 1.00 98.19 192 GLU A CA 1
ATOM 1488 C C . GLU A 1 192 ? -10.231 -0.706 0.332 1.00 98.19 192 GLU A C 1
ATOM 1490 O O . GLU A 1 192 ? -9.838 -1.369 -0.627 1.00 98.19 192 GLU A O 1
ATOM 1495 N N . ALA A 1 193 ? -10.578 -1.264 1.498 1.00 98.31 193 ALA A N 1
ATOM 1496 C CA . ALA A 1 193 ? -10.535 -2.706 1.754 1.00 98.31 193 ALA A CA 1
ATOM 1497 C C . ALA A 1 193 ? -11.480 -3.497 0.827 1.00 98.31 193 ALA A C 1
ATOM 1499 O O . ALA A 1 193 ? -11.027 -4.395 0.114 1.00 98.31 193 ALA A O 1
ATOM 1500 N N . GLU A 1 194 ? -12.758 -3.112 0.758 1.00 98.31 194 GLU A N 1
ATOM 1501 C CA . GLU A 1 194 ? -13.770 -3.751 -0.103 1.00 98.31 194 GLU A CA 1
ATOM 1502 C C . GLU A 1 194 ? -13.384 -3.671 -1.587 1.00 98.31 194 GLU A C 1
ATOM 1504 O O . GLU A 1 194 ? -13.479 -4.647 -2.330 1.00 98.31 194 GLU A O 1
ATOM 1509 N N . SER A 1 195 ? -12.825 -2.537 -2.026 1.00 97.69 195 SER A N 1
ATOM 1510 C CA . SER A 1 195 ? -12.354 -2.380 -3.410 1.00 97.69 195 SER A CA 1
ATOM 1511 C C . SER A 1 195 ? -11.172 -3.279 -3.789 1.00 97.69 195 SER A C 1
ATOM 1513 O O . SER A 1 195 ? -10.861 -3.415 -4.974 1.00 97.69 195 SER A O 1
ATOM 1515 N N . MET A 1 196 ? -10.507 -3.874 -2.795 1.00 97.50 196 MET A N 1
ATOM 1516 C CA . MET A 1 196 ? -9.444 -4.865 -2.961 1.00 97.50 196 MET A CA 1
ATOM 1517 C C . MET A 1 196 ? -9.935 -6.295 -2.694 1.00 97.50 196 MET A C 1
ATOM 1519 O O . MET A 1 196 ? -9.105 -7.188 -2.567 1.00 97.50 196 MET A O 1
ATOM 1523 N N . GLY A 1 197 ? -11.250 -6.528 -2.613 1.00 97.38 197 GLY A N 1
ATOM 1524 C CA . GLY A 1 197 ? -11.847 -7.856 -2.435 1.00 97.38 197 GLY A CA 1
ATOM 1525 C C . GLY A 1 197 ? -11.794 -8.401 -1.005 1.00 97.38 197 GLY A C 1
ATOM 1526 O O . GLY A 1 197 ? -11.941 -9.607 -0.816 1.00 97.38 197 GLY A O 1
ATOM 1527 N N . MET A 1 198 ? -11.541 -7.551 -0.009 1.00 98.31 198 MET A N 1
ATOM 1528 C CA . MET A 1 198 ? -11.622 -7.906 1.414 1.00 98.31 198 MET A CA 1
ATOM 1529 C C . MET A 1 198 ? -13.042 -7.687 1.929 1.00 98.31 198 MET A C 1
ATOM 1531 O O . MET A 1 198 ? -13.769 -6.862 1.387 1.00 98.31 198 MET A O 1
ATOM 1535 N N . HIS A 1 199 ? -13.404 -8.351 3.020 1.00 98.56 199 HIS A N 1
ATOM 1536 C CA . HIS A 1 199 ? -14.577 -7.977 3.801 1.00 98.56 199 HIS A CA 1
ATOM 1537 C C . HIS A 1 199 ? -14.217 -6.884 4.801 1.00 98.56 199 HIS A C 1
ATOM 1539 O O . HIS A 1 199 ? -13.078 -6.790 5.269 1.00 98.56 199 HIS A O 1
ATOM 1545 N N . SER A 1 200 ? -15.197 -6.071 5.175 1.00 98.50 200 SER A N 1
ATOM 1546 C CA . SER A 1 200 ? -14.982 -4.994 6.130 1.00 98.50 200 SER A CA 1
ATOM 1547 C C . SER A 1 200 ? -16.069 -4.922 7.207 1.00 98.50 200 SER A C 1
ATOM 1549 O O . SER A 1 200 ? -17.234 -5.262 6.994 1.00 98.50 200 SER A O 1
ATOM 1551 N N . ILE A 1 201 ? -15.672 -4.506 8.412 1.00 98.75 201 ILE A N 1
ATOM 1552 C CA . ILE A 1 201 ? -16.563 -4.225 9.541 1.00 98.75 201 ILE A CA 1
ATOM 1553 C C . ILE A 1 201 ? -16.248 -2.826 10.062 1.00 98.75 201 ILE A C 1
ATOM 1555 O O . ILE A 1 201 ? -15.131 -2.548 10.501 1.00 98.75 201 ILE A O 1
ATOM 1559 N N . GLY A 1 202 ? -17.245 -1.947 10.031 1.00 98.56 202 GLY A N 1
ATOM 1560 C CA . GLY A 1 202 ? -17.154 -0.596 10.574 1.00 98.56 202 GLY A CA 1
ATOM 1561 C C . GLY A 1 202 ? -17.793 -0.499 11.949 1.00 98.56 202 GLY A C 1
ATOM 1562 O O . GLY A 1 202 ? -18.893 -1.014 12.154 1.00 98.56 202 GLY A O 1
ATOM 1563 N N . ILE A 1 203 ? -17.149 0.195 12.881 1.00 98.38 203 ILE A N 1
ATOM 1564 C CA . ILE A 1 203 ? -17.770 0.594 14.145 1.00 98.38 203 ILE A CA 1
ATOM 1565 C C . ILE A 1 203 ? -17.587 2.100 14.299 1.00 98.38 203 ILE A C 1
ATOM 1567 O O . ILE A 1 203 ? -16.484 2.614 14.124 1.00 98.38 203 ILE A O 1
ATOM 1571 N N . ASP A 1 204 ? -18.665 2.799 14.634 1.00 96.81 204 ASP A N 1
ATOM 1572 C CA . ASP A 1 204 ? -18.600 4.203 15.030 1.00 96.81 204 ASP A CA 1
ATOM 1573 C C . ASP A 1 204 ? -19.672 4.501 16.079 1.00 96.81 204 ASP A C 1
ATOM 1575 O O . ASP A 1 204 ? -20.779 3.953 16.036 1.00 96.81 204 ASP A O 1
ATOM 1579 N N . PHE A 1 205 ? -19.352 5.363 17.041 1.00 94.62 205 PHE A N 1
ATOM 1580 C CA . PHE A 1 205 ? -20.299 5.732 18.092 1.00 94.62 205 PHE A CA 1
ATOM 1581 C C . PHE A 1 205 ? -21.341 6.725 17.570 1.00 94.62 205 PHE A C 1
ATOM 1583 O O . PHE A 1 205 ? -22.443 6.800 18.114 1.00 94.62 205 PHE A O 1
ATOM 1590 N N . ASP A 1 206 ? -21.013 7.462 16.509 1.00 94.06 206 ASP A N 1
ATOM 1591 C CA . ASP A 1 206 ? -21.907 8.417 15.875 1.00 94.06 206 ASP A CA 1
ATOM 1592 C C . ASP A 1 206 ? -22.776 7.708 14.820 1.00 94.06 206 ASP A C 1
ATOM 1594 O O . ASP A 1 206 ? -22.289 7.104 13.855 1.00 94.06 206 ASP A O 1
ATOM 1598 N N . SER A 1 207 ? -24.094 7.751 15.015 1.00 96.56 207 SER A N 1
ATOM 1599 C CA . SER A 1 207 ? -25.052 7.109 14.114 1.00 96.56 207 SER A CA 1
ATOM 1600 C C . SER A 1 207 ? -25.080 7.774 12.734 1.00 96.56 207 SER A C 1
ATOM 1602 O O . SER A 1 207 ? -25.301 7.080 11.735 1.00 96.56 207 SER A O 1
ATOM 1604 N N . ASP A 1 208 ? -24.774 9.074 12.645 1.00 95.62 208 ASP A N 1
ATOM 1605 C CA . ASP A 1 208 ? -24.662 9.794 11.376 1.00 95.62 208 ASP A CA 1
ATOM 1606 C C . ASP A 1 208 ? -23.467 9.273 10.570 1.00 95.62 208 ASP A C 1
ATOM 1608 O O . ASP A 1 208 ? -23.601 8.996 9.375 1.00 95.62 208 ASP A O 1
ATOM 1612 N N . MET A 1 209 ? -22.322 9.051 11.230 1.00 95.44 209 MET A N 1
ATOM 1613 C CA . MET A 1 209 ? -21.126 8.456 10.615 1.00 95.44 209 MET A CA 1
ATOM 1614 C C . MET A 1 209 ? -21.414 7.047 10.092 1.00 95.44 209 MET A C 1
ATOM 1616 O O . MET A 1 209 ? -21.111 6.731 8.940 1.00 95.44 209 MET A O 1
ATOM 1620 N N . CYS A 1 210 ? -22.111 6.225 10.883 1.00 97.69 210 CYS A N 1
ATOM 1621 C CA . CYS A 1 210 ? -22.544 4.898 10.444 1.00 97.69 210 CYS A CA 1
ATOM 1622 C C . CYS A 1 210 ? -23.419 4.967 9.181 1.00 97.69 210 CYS A C 1
ATOM 1624 O O . CYS A 1 210 ? -23.221 4.198 8.240 1.00 97.69 210 CYS A O 1
ATOM 1626 N N . ASN A 1 211 ? -24.378 5.895 9.132 1.00 97.56 211 ASN A N 1
ATOM 1627 C CA . ASN A 1 211 ? -25.262 6.072 7.977 1.00 97.56 211 ASN A CA 1
ATOM 1628 C C . ASN A 1 211 ? -24.508 6.565 6.735 1.00 97.56 211 ASN A C 1
ATOM 1630 O O . ASN A 1 211 ? -24.753 6.068 5.635 1.00 97.56 211 ASN A O 1
ATOM 1634 N N . ILE A 1 212 ? -23.575 7.505 6.899 1.00 97.25 212 ILE A N 1
ATOM 1635 C CA . ILE A 1 212 ? -22.715 7.996 5.814 1.00 97.25 212 ILE A CA 1
ATOM 1636 C C . ILE A 1 212 ? -21.841 6.869 5.268 1.00 97.25 212 ILE A C 1
ATOM 1638 O O . ILE A 1 212 ? -21.782 6.677 4.054 1.00 97.25 212 ILE A O 1
ATOM 1642 N N . THR A 1 213 ? -21.203 6.107 6.155 1.00 97.69 213 THR A N 1
ATOM 1643 C CA . THR A 1 213 ? -20.374 4.952 5.802 1.00 97.69 213 THR A CA 1
ATOM 1644 C C . THR A 1 213 ? -21.169 3.939 4.979 1.00 97.69 213 THR A C 1
ATOM 1646 O O . THR A 1 213 ? -20.743 3.600 3.876 1.00 97.69 213 THR A O 1
ATOM 1649 N N . ARG A 1 214 ? -22.368 3.538 5.435 1.00 98.25 214 ARG A N 1
ATOM 1650 C CA . ARG A 1 214 ? -23.247 2.622 4.679 1.00 98.25 214 ARG A CA 1
ATOM 1651 C C . ARG A 1 214 ? -23.581 3.149 3.285 1.00 98.25 214 ARG A C 1
ATOM 1653 O O . ARG A 1 214 ? -23.475 2.401 2.323 1.00 98.25 214 ARG A O 1
ATOM 1660 N N . ARG A 1 215 ? -23.938 4.433 3.153 1.00 97.81 215 ARG A N 1
ATOM 1661 C CA . ARG A 1 215 ? -24.248 5.050 1.847 1.00 97.81 215 ARG A CA 1
ATOM 1662 C C . ARG A 1 215 ? -23.043 5.039 0.907 1.00 97.81 215 ARG A C 1
ATOM 1664 O O . ARG A 1 215 ? -23.161 4.614 -0.234 1.00 97.81 215 ARG A O 1
ATOM 1671 N N . ASN A 1 216 ? -21.881 5.466 1.402 1.00 97.81 216 ASN A N 1
ATOM 1672 C CA . ASN A 1 216 ? -20.641 5.489 0.628 1.00 97.81 216 ASN A CA 1
ATOM 1673 C C . ASN A 1 216 ? -20.257 4.090 0.108 1.00 97.81 216 ASN A C 1
ATOM 1675 O O . ASN A 1 216 ? -19.821 3.960 -1.034 1.00 97.81 216 ASN A O 1
ATOM 1679 N N . LEU A 1 217 ? -20.422 3.052 0.930 1.00 98.06 217 LEU A N 1
ATOM 1680 C CA . LEU A 1 217 ? -20.166 1.658 0.552 1.00 98.06 217 LEU A CA 1
ATOM 1681 C C . LEU A 1 217 ? -21.209 1.129 -0.445 1.00 98.06 217 LEU A C 1
ATOM 1683 O O . LEU A 1 217 ? -20.829 0.582 -1.483 1.00 98.06 217 LEU A O 1
ATOM 1687 N N . ALA A 1 218 ? -22.494 1.391 -0.198 1.00 97.88 218 ALA A N 1
ATOM 1688 C CA . ALA A 1 218 ? -23.592 0.981 -1.073 1.00 97.88 218 ALA A CA 1
ATOM 1689 C C . ALA A 1 218 ? -23.493 1.589 -2.483 1.00 97.88 218 ALA A C 1
ATOM 1691 O O . ALA A 1 218 ? -23.797 0.910 -3.461 1.00 97.88 218 ALA A O 1
ATOM 1692 N N . ASP A 1 219 ? -22.976 2.817 -2.618 1.00 97.50 219 ASP A N 1
ATOM 1693 C CA . ASP A 1 219 ? -22.716 3.463 -3.918 1.00 97.50 219 ASP A CA 1
ATOM 1694 C C . ASP A 1 219 ? -21.741 2.681 -4.821 1.00 97.50 219 ASP A C 1
ATOM 1696 O O . ASP A 1 219 ? -21.641 2.961 -6.018 1.00 97.50 219 ASP A O 1
ATOM 1700 N N . ASN A 1 220 ? -21.002 1.726 -4.254 1.00 97.62 220 ASN A N 1
ATOM 1701 C CA . ASN A 1 220 ? -20.083 0.838 -4.964 1.00 97.62 220 ASN A CA 1
ATOM 1702 C C . ASN A 1 220 ? -20.569 -0.621 -5.000 1.00 97.62 220 ASN A C 1
ATOM 1704 O O . ASN A 1 220 ? -19.845 -1.479 -5.500 1.00 97.62 220 ASN A O 1
ATOM 1708 N N . GLY A 1 221 ? -21.768 -0.905 -4.482 1.00 97.62 221 GLY A N 1
ATOM 1709 C CA . GLY A 1 221 ? -22.314 -2.258 -4.372 1.00 97.62 221 GLY A CA 1
ATOM 1710 C C . GLY A 1 221 ? -21.746 -3.083 -3.213 1.00 97.62 221 GLY A C 1
ATOM 1711 O O . GLY A 1 221 ? -21.870 -4.303 -3.239 1.00 97.62 221 GLY A O 1
ATOM 1712 N N . TYR A 1 222 ? -21.121 -2.446 -2.216 1.00 98.00 222 TYR A N 1
ATOM 1713 C CA . TYR A 1 222 ? -20.632 -3.124 -1.011 1.00 98.00 222 TYR A CA 1
ATOM 1714 C C . TYR A 1 222 ? -21.670 -3.048 0.117 1.00 98.00 222 TYR A C 1
ATOM 1716 O O . TYR A 1 222 ? -22.269 -1.992 0.329 1.00 98.00 222 TYR A O 1
ATOM 1724 N N . ASP A 1 223 ? -21.836 -4.138 0.873 1.00 96.00 223 ASP A N 1
ATOM 1725 C CA . ASP A 1 223 ? -22.767 -4.234 2.012 1.00 96.00 223 ASP A CA 1
ATOM 1726 C C . ASP A 1 223 ? -22.077 -4.787 3.279 1.00 96.00 223 ASP A C 1
ATOM 1728 O O . ASP A 1 223 ? -22.308 -5.929 3.685 1.00 96.00 223 ASP A O 1
ATOM 1732 N N . PRO A 1 224 ? -21.154 -4.025 3.893 1.00 94.50 224 PRO A N 1
ATOM 1733 C CA . PRO A 1 224 ? -20.450 -4.479 5.085 1.00 94.50 224 PRO A CA 1
ATOM 1734 C C . PRO A 1 224 ? -21.276 -4.305 6.361 1.00 94.50 224 PRO A C 1
ATOM 1736 O O . PRO A 1 224 ? -22.169 -3.460 6.471 1.00 94.50 224 PRO A O 1
ATOM 1739 N N . LEU A 1 225 ? -20.884 -5.035 7.408 1.00 97.62 225 LEU A N 1
ATOM 1740 C CA . LEU A 1 225 ? -21.443 -4.835 8.741 1.00 97.62 225 LEU A CA 1
ATOM 1741 C C . LEU A 1 225 ? -20.946 -3.504 9.327 1.00 97.62 225 LEU A C 1
ATOM 1743 O O . LEU A 1 225 ? -19.787 -3.378 9.717 1.00 97.62 225 LEU A O 1
ATOM 1747 N N . VAL A 1 226 ? -21.845 -2.528 9.457 1.00 98.31 226 VAL A N 1
ATOM 1748 C CA . VAL A 1 226 ? -21.577 -1.254 10.145 1.00 98.31 226 VAL A CA 1
ATOM 1749 C C . VAL A 1 226 ? -22.381 -1.197 11.439 1.00 98.31 226 VAL A C 1
ATOM 1751 O O . VAL A 1 226 ? -23.615 -1.210 11.409 1.00 98.31 226 VAL A O 1
ATOM 1754 N N . VAL A 1 227 ? -21.695 -1.119 12.578 1.00 98.06 227 VAL A N 1
ATOM 1755 C CA . VAL A 1 227 ? -22.288 -1.177 13.920 1.00 98.06 227 VAL A CA 1
ATOM 1756 C C . VAL A 1 227 ? -22.195 0.188 14.591 1.00 98.06 227 VAL A C 1
ATOM 1758 O O . VAL A 1 227 ? -21.104 0.723 14.762 1.00 98.06 227 VAL A O 1
ATOM 1761 N N . ASN A 1 228 ? -23.334 0.727 15.032 1.00 97.56 228 ASN A N 1
ATOM 1762 C CA . ASN A 1 228 ? -23.332 1.921 15.870 1.00 97.56 228 ASN A CA 1
ATOM 1763 C C . ASN A 1 228 ? -23.006 1.534 17.321 1.00 97.56 228 ASN A C 1
ATOM 1765 O O . ASN A 1 228 ? -23.860 1.035 18.049 1.00 97.56 228 ASN A O 1
ATOM 1769 N N . SER A 1 229 ? -21.736 1.657 17.696 1.00 96.50 229 SER A N 1
ATOM 1770 C CA . SER A 1 229 ? -21.187 1.246 18.992 1.00 96.50 229 SER A CA 1
ATOM 1771 C C . SER A 1 229 ? -19.818 1.902 19.192 1.00 96.50 229 SER A C 1
ATOM 1773 O O . SER A 1 229 ? -19.300 2.576 18.314 1.00 96.50 229 SER A O 1
ATOM 1775 N N . THR A 1 230 ? -19.188 1.695 20.343 1.00 94.69 230 THR A N 1
ATOM 1776 C CA . THR A 1 230 ? -17.774 2.031 20.543 1.00 94.69 230 THR A CA 1
ATOM 1777 C C . THR A 1 230 ? -16.872 0.832 20.231 1.00 94.69 230 THR A C 1
ATOM 1779 O O . THR A 1 230 ? -17.344 -0.305 20.088 1.00 94.69 230 THR A O 1
ATOM 1782 N N . TYR A 1 231 ? -15.555 1.062 20.217 1.00 94.50 231 TYR A N 1
ATOM 1783 C CA . TYR A 1 231 ? -14.514 0.032 20.096 1.00 94.50 231 TYR A CA 1
ATOM 1784 C C . TYR A 1 231 ? -14.635 -1.114 21.126 1.00 94.50 231 TYR A C 1
ATOM 1786 O O . TYR A 1 231 ? -14.095 -2.197 20.909 1.00 94.50 231 TYR A O 1
ATOM 1794 N N . GLN A 1 232 ? -15.416 -0.941 22.200 1.00 95.31 232 GLN A N 1
ATOM 1795 C CA . GLN A 1 232 ? -15.777 -1.997 23.159 1.00 95.31 232 GLN A CA 1
ATOM 1796 C C . GLN A 1 232 ? -16.542 -3.175 22.523 1.00 95.31 232 GLN A C 1
ATOM 1798 O O . GLN A 1 232 ? -16.726 -4.218 23.149 1.00 95.31 232 GLN A O 1
ATOM 1803 N N . PHE A 1 233 ? -16.991 -3.045 21.272 1.00 96.44 233 PHE A N 1
ATOM 1804 C CA . PHE A 1 233 ? -17.598 -4.140 20.516 1.00 96.44 233 PHE A CA 1
ATOM 1805 C C . PHE A 1 233 ? -16.572 -5.144 19.958 1.00 96.44 233 PHE A C 1
ATOM 1807 O O . PHE A 1 233 ? -16.934 -6.291 19.689 1.00 96.44 233 PHE A O 1
ATOM 1814 N N . ILE A 1 234 ? -15.289 -4.770 19.842 1.00 97.12 234 ILE A N 1
ATOM 1815 C CA . ILE A 1 234 ? -14.219 -5.617 19.277 1.00 97.12 234 ILE A CA 1
ATOM 1816 C C . ILE A 1 234 ? -14.166 -7.018 19.915 1.00 97.12 234 ILE A C 1
ATOM 1818 O O . ILE A 1 234 ? -14.144 -8.000 19.167 1.00 97.12 234 ILE A O 1
ATOM 1822 N N . PRO A 1 235 ? -14.221 -7.190 21.255 1.00 96.38 235 PRO A N 1
ATOM 1823 C CA . PRO A 1 235 ? -14.199 -8.518 21.868 1.00 96.38 235 PRO A CA 1
ATOM 1824 C C . PRO A 1 235 ? -15.319 -9.459 21.398 1.00 96.38 235 PRO A C 1
ATOM 1826 O O . PRO A 1 235 ? -15.112 -10.675 21.398 1.00 96.38 235 PRO A O 1
ATOM 1829 N N . LYS A 1 236 ? -16.473 -8.921 20.966 1.00 96.38 236 LYS A N 1
ATOM 1830 C CA . LYS A 1 236 ? -17.612 -9.699 20.442 1.00 96.38 236 LYS A CA 1
ATOM 1831 C C . LYS A 1 236 ? -17.381 -10.193 19.011 1.00 96.38 236 LYS A C 1
ATOM 1833 O O . LYS A 1 236 ? -17.920 -11.230 18.635 1.00 96.38 236 LYS A O 1
ATOM 1838 N N . ILE A 1 237 ? -16.562 -9.488 18.230 1.00 96.38 237 ILE A N 1
ATOM 1839 C CA . ILE A 1 237 ? -16.272 -9.809 16.822 1.00 96.38 237 ILE A CA 1
ATOM 1840 C C . ILE A 1 237 ? -14.843 -10.293 16.580 1.00 96.38 237 ILE A C 1
ATOM 1842 O O . ILE A 1 237 ? -14.505 -10.612 15.449 1.00 96.38 237 ILE A O 1
ATOM 1846 N N . LYS A 1 238 ? -14.009 -10.423 17.617 1.00 95.50 238 LYS A N 1
ATOM 1847 C CA . LYS A 1 238 ? -12.583 -10.784 17.496 1.00 95.50 238 LYS A CA 1
ATOM 1848 C C . LYS A 1 238 ? -12.283 -12.066 16.706 1.00 95.50 238 LYS A C 1
ATOM 1850 O O . LYS A 1 238 ? -11.161 -12.238 16.260 1.00 95.50 238 LYS A O 1
ATOM 1855 N N . LYS A 1 239 ? -13.250 -12.987 16.595 1.00 95.75 239 LYS A N 1
ATOM 1856 C CA . LYS A 1 239 ? -13.132 -14.239 15.821 1.00 95.75 239 LYS A CA 1
ATOM 1857 C C . LYS A 1 239 ? -13.535 -14.091 14.346 1.00 95.75 239 LYS A C 1
ATOM 1859 O O . LYS A 1 239 ? -13.422 -15.053 13.603 1.00 95.75 239 LYS A O 1
ATOM 1864 N N . LYS A 1 240 ? -14.073 -12.932 13.964 1.00 96.38 240 LYS A N 1
ATOM 1865 C CA . LYS A 1 240 ? -14.561 -12.607 12.618 1.00 96.38 240 LYS A CA 1
ATOM 1866 C C . LYS A 1 240 ? -13.647 -11.622 11.885 1.00 96.38 240 LYS A C 1
ATOM 1868 O O . LYS A 1 240 ? -14.016 -11.178 10.812 1.00 96.38 240 LYS A O 1
ATOM 1873 N N . ILE A 1 241 ? -12.544 -11.200 12.500 1.00 97.81 241 ILE A N 1
ATOM 1874 C CA . ILE A 1 241 ? -11.663 -10.154 11.973 1.00 97.81 241 ILE A CA 1
ATOM 1875 C C . ILE A 1 241 ? -10.226 -10.665 11.976 1.00 97.81 241 ILE A C 1
ATOM 1877 O O . ILE A 1 241 ? -9.812 -11.328 12.930 1.00 97.81 241 ILE A O 1
ATOM 1881 N N . ASP A 1 242 ? -9.480 -10.321 10.933 1.00 98.44 242 ASP A N 1
ATOM 1882 C CA . ASP A 1 242 ? -8.095 -10.749 10.717 1.00 98.44 242 ASP A CA 1
ATOM 1883 C C . ASP A 1 242 ? -7.090 -9.633 11.033 1.00 98.44 242 ASP A C 1
ATOM 1885 O O . ASP A 1 242 ? -5.953 -9.897 11.436 1.00 98.44 242 ASP A O 1
ATOM 1889 N N . ALA A 1 243 ? -7.512 -8.373 10.889 1.00 98.44 243 ALA A N 1
ATOM 1890 C CA . ALA A 1 243 ? -6.748 -7.209 11.319 1.00 98.44 243 ALA A CA 1
ATOM 1891 C C . ALA A 1 243 ? -7.657 -6.036 11.699 1.00 98.44 243 ALA A C 1
ATOM 1893 O O . ALA A 1 243 ? -8.819 -5.947 11.291 1.00 98.44 243 ALA A O 1
ATOM 1894 N N . ILE A 1 244 ? -7.088 -5.100 12.456 1.00 98.69 244 ILE A N 1
ATOM 1895 C CA . ILE A 1 244 ? -7.695 -3.800 12.733 1.00 98.69 244 ILE A CA 1
ATOM 1896 C C . ILE A 1 244 ? -6.888 -2.721 12.015 1.00 98.69 244 ILE A C 1
ATOM 1898 O O . ILE A 1 244 ? -5.668 -2.650 12.177 1.00 98.69 244 ILE A O 1
ATOM 1902 N N . VAL A 1 245 ? -7.569 -1.874 11.246 1.00 98.69 245 VAL A N 1
ATOM 1903 C CA . VAL A 1 245 ? -6.963 -0.743 10.536 1.00 98.69 245 VAL A CA 1
ATOM 1904 C C . VAL A 1 245 ? -7.800 0.502 10.782 1.00 98.69 245 VAL A C 1
ATOM 1906 O O . VAL A 1 245 ? -8.991 0.481 10.490 1.00 98.69 245 VAL A O 1
ATOM 1909 N N . THR A 1 246 ? -7.223 1.568 11.349 1.00 97.75 246 THR A N 1
ATOM 1910 C CA . THR A 1 246 ? -8.047 2.695 11.825 1.00 97.75 246 THR A CA 1
ATOM 1911 C C . THR A 1 246 ? -7.336 4.042 11.944 1.00 97.75 246 THR A C 1
ATOM 1913 O O . THR A 1 246 ? -6.132 4.108 12.203 1.00 97.75 246 THR A O 1
ATOM 1916 N N . ASP A 1 247 ? -8.099 5.127 11.794 1.00 94.88 247 ASP A N 1
ATOM 1917 C CA . ASP A 1 247 ? -7.691 6.503 12.102 1.00 94.88 247 ASP A CA 1
ATOM 1918 C C . ASP A 1 247 ? -8.348 6.959 13.408 1.00 94.88 247 ASP A C 1
ATOM 1920 O O . ASP A 1 247 ? -9.555 7.182 13.474 1.00 94.88 247 ASP A O 1
ATOM 1924 N N . VAL A 1 248 ? -7.553 7.065 14.476 1.00 91.31 248 VAL A N 1
ATOM 1925 C CA . VAL A 1 248 ? -8.083 7.344 15.816 1.00 91.31 248 VAL A CA 1
ATOM 1926 C C . VAL A 1 248 ? -8.407 8.839 15.957 1.00 91.31 248 VAL A C 1
ATOM 1928 O O . VAL A 1 248 ? -7.610 9.673 15.528 1.00 91.31 248 VAL A O 1
ATOM 1931 N N . PRO A 1 249 ? -9.514 9.239 16.613 1.00 84.62 249 PRO A N 1
ATOM 1932 C CA . PRO A 1 249 ? -9.859 10.649 16.807 1.00 84.62 249 PRO A CA 1
ATOM 1933 C C . PRO A 1 249 ? -8.766 11.483 17.503 1.00 84.62 249 PRO A C 1
ATOM 1935 O O . PRO A 1 249 ? -8.210 11.097 18.530 1.00 84.62 249 PRO A O 1
ATOM 1938 N N . TYR A 1 250 ? -8.512 12.693 16.985 1.00 76.50 250 TYR A N 1
ATOM 1939 C CA . TYR A 1 250 ? -7.483 13.616 17.502 1.00 76.50 250 TYR A CA 1
ATOM 1940 C C . TYR A 1 250 ? -7.997 14.661 18.517 1.00 76.50 250 TYR A C 1
ATOM 1942 O O . TYR A 1 250 ? -7.263 15.589 18.858 1.00 76.50 250 TYR A O 1
ATOM 1950 N N . GLY A 1 251 ? -9.243 14.553 18.994 1.00 59.38 251 GLY A N 1
ATOM 1951 C CA . GLY A 1 251 ? -9.788 15.370 20.092 1.00 59.38 251 GLY A CA 1
ATOM 1952 C C . GLY A 1 251 ? -10.346 16.750 19.721 1.00 59.38 251 GLY A C 1
ATOM 1953 O O . GLY A 1 251 ? -11.194 17.253 20.442 1.00 59.38 251 GLY A O 1
ATOM 1954 N N . THR A 1 252 ? -9.942 17.368 18.604 1.00 52.47 252 THR A N 1
ATOM 1955 C CA . THR A 1 252 ? -10.411 18.729 18.240 1.00 52.47 252 THR A CA 1
ATOM 1956 C C . THR A 1 252 ? -11.656 18.753 17.349 1.00 52.47 252 THR A C 1
ATOM 1958 O O . THR A 1 252 ? -12.297 19.789 17.232 1.00 52.47 252 THR A O 1
ATOM 1961 N N . ALA A 1 253 ? -11.987 17.632 16.701 1.00 48.94 253 ALA A N 1
ATOM 1962 C CA . ALA A 1 253 ? -13.148 17.489 15.810 1.00 48.94 253 ALA A CA 1
ATOM 1963 C C . ALA A 1 253 ? -14.034 16.278 16.160 1.00 48.94 253 ALA A C 1
ATOM 1965 O O . ALA A 1 253 ? -15.059 16.048 15.526 1.00 48.94 253 ALA A O 1
ATOM 1966 N N . SER A 1 254 ? -13.635 15.484 17.153 1.00 53.38 254 SER A N 1
ATOM 1967 C CA . SER A 1 254 ? -14.369 14.304 17.600 1.00 53.38 254 SER A CA 1
ATOM 1968 C C . SER A 1 254 ? -15.309 14.681 18.737 1.00 53.38 254 SER A C 1
ATOM 1970 O O . SER A 1 254 ? -14.844 15.221 19.735 1.00 53.38 254 SER A O 1
ATOM 1972 N N . ARG A 1 255 ? -16.592 14.310 18.645 1.00 58.12 255 ARG A N 1
ATOM 1973 C CA . ARG A 1 255 ? -17.609 14.461 19.713 1.00 58.12 255 ARG A CA 1
ATOM 1974 C C . ARG A 1 255 ? -17.308 13.657 21.001 1.00 58.12 255 ARG A C 1
ATOM 1976 O O . ARG A 1 255 ? -18.162 13.549 21.872 1.00 58.12 255 ARG A O 1
ATOM 1983 N N . SER A 1 256 ? -16.117 13.068 21.121 1.00 59.62 256 SER A N 1
ATOM 1984 C CA . SER A 1 256 ? -15.692 12.306 22.296 1.00 59.62 256 SER A CA 1
ATOM 1985 C C . SER A 1 256 ? -15.215 13.244 23.405 1.00 59.62 256 SER A C 1
ATOM 1987 O O . SER A 1 256 ? -14.404 14.134 23.161 1.00 59.62 256 SER A O 1
ATOM 1989 N N . SER A 1 257 ? -15.693 13.020 24.629 1.00 61.84 257 SER A N 1
ATOM 1990 C CA . SER A 1 257 ? -15.341 13.796 25.826 1.00 61.84 257 SER A CA 1
ATOM 1991 C C . SER A 1 257 ? -13.983 13.422 26.435 1.00 61.84 257 SER A C 1
ATOM 1993 O O . SER A 1 257 ? -13.488 14.130 27.311 1.00 61.84 257 SER A O 1
ATOM 1995 N N . ALA A 1 258 ? -13.370 12.315 25.999 1.00 73.69 258 ALA A N 1
ATOM 1996 C CA . ALA A 1 258 ? -12.115 11.816 26.555 1.00 73.69 258 ALA A CA 1
ATOM 1997 C C . ALA A 1 258 ? -10.878 12.367 25.812 1.00 73.69 258 ALA A C 1
ATOM 1999 O O . ALA A 1 258 ? -10.909 12.521 24.588 1.00 73.69 258 ALA A O 1
ATOM 2000 N N . PRO A 1 259 ? -9.748 12.603 26.511 1.00 83.56 259 PRO A N 1
ATOM 2001 C CA . PRO A 1 259 ? -8.490 12.973 25.866 1.00 83.56 259 PRO A CA 1
ATOM 2002 C C . PRO A 1 259 ? -8.034 11.912 24.844 1.00 83.56 259 PRO A C 1
ATOM 2004 O O . PRO A 1 259 ? -8.125 10.719 25.144 1.00 83.56 259 PRO A O 1
ATOM 2007 N N . PRO A 1 260 ? -7.457 12.298 23.685 1.00 85.25 260 PRO A N 1
ATOM 2008 C CA . PRO A 1 260 ? -7.033 11.353 22.642 1.00 85.25 260 PRO A CA 1
ATOM 2009 C C . PRO A 1 260 ? -6.105 10.239 23.133 1.00 85.25 260 PRO A C 1
ATOM 2011 O O . PRO A 1 260 ? -6.234 9.096 22.705 1.00 85.25 260 PRO A O 1
ATOM 2014 N N . LYS A 1 261 ? -5.195 10.561 24.063 1.00 89.88 261 LYS A N 1
ATOM 2015 C CA . LYS A 1 261 ? -4.294 9.585 24.686 1.00 89.88 261 LYS A CA 1
ATOM 2016 C C . LYS A 1 261 ? -5.071 8.462 25.374 1.00 89.88 261 LYS A C 1
ATOM 2018 O O . LYS A 1 261 ? -4.856 7.298 25.058 1.00 89.88 261 LYS A O 1
ATOM 2023 N N . LYS A 1 262 ? -6.032 8.831 26.223 1.00 89.81 2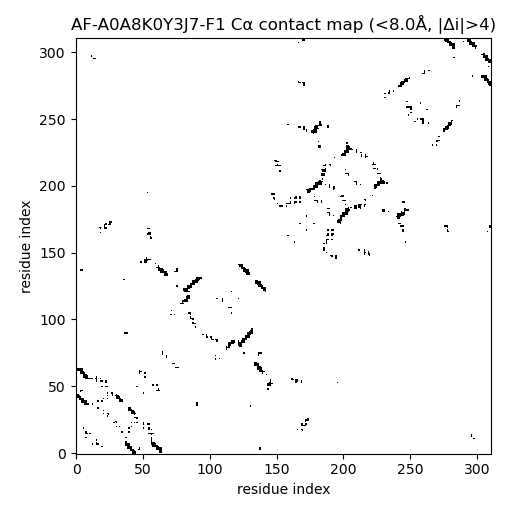62 LYS A N 1
ATOM 2024 C CA . LYS A 1 262 ? -6.867 7.884 26.962 1.00 89.81 262 LYS A CA 1
ATOM 2025 C C . LYS A 1 262 ? -7.711 7.017 26.027 1.00 89.81 262 LYS A C 1
ATOM 2027 O O . LYS A 1 262 ? -7.806 5.819 26.237 1.00 89.81 262 LYS A O 1
ATOM 2032 N N . ILE A 1 263 ? -8.269 7.597 24.958 1.00 90.88 263 ILE A N 1
ATOM 2033 C CA . ILE A 1 263 ? -9.021 6.827 23.951 1.00 90.88 263 ILE A CA 1
ATOM 2034 C C . ILE A 1 263 ? -8.142 5.739 23.330 1.00 90.88 263 ILE A C 1
ATOM 2036 O O . ILE A 1 263 ? -8.606 4.615 23.166 1.00 90.88 263 ILE A O 1
ATOM 2040 N N . ILE A 1 264 ? -6.890 6.061 22.986 1.00 92.31 264 ILE A N 1
ATOM 2041 C CA . ILE A 1 264 ? -5.953 5.088 22.413 1.00 92.31 264 ILE A CA 1
ATOM 2042 C C . ILE A 1 264 ? -5.592 4.015 23.443 1.00 92.31 264 ILE A C 1
ATOM 2044 O O . ILE A 1 264 ? -5.619 2.841 23.098 1.00 92.31 264 ILE A O 1
ATOM 2048 N N . GLU A 1 265 ? -5.282 4.387 24.685 1.00 92.88 265 GLU A N 1
ATOM 2049 C CA . GLU A 1 265 ? -4.957 3.436 25.762 1.00 92.88 265 GLU A CA 1
ATOM 2050 C C . GLU A 1 265 ? -6.126 2.472 26.035 1.00 92.88 265 GLU A C 1
ATOM 2052 O O . GLU A 1 265 ? -5.954 1.250 25.995 1.00 92.88 265 GLU A O 1
ATOM 2057 N N . ASP A 1 266 ? -7.340 3.006 26.197 1.00 93.12 266 ASP A N 1
ATOM 2058 C CA . ASP A 1 266 ? -8.560 2.222 26.408 1.00 93.12 266 ASP A CA 1
ATOM 2059 C C . ASP A 1 266 ? -8.853 1.315 25.198 1.00 93.12 266 ASP A C 1
ATOM 2061 O O . ASP A 1 266 ? -9.194 0.141 25.360 1.00 93.12 266 ASP A O 1
ATOM 2065 N N . PHE A 1 267 ? -8.668 1.815 23.973 1.00 94.88 267 PHE A N 1
ATOM 2066 C CA . PHE A 1 267 ? -8.788 1.019 22.750 1.00 94.88 267 PHE A CA 1
ATOM 2067 C C . PHE A 1 267 ? -7.765 -0.123 22.708 1.00 94.88 267 PHE A C 1
ATOM 2069 O O . PHE A 1 267 ? -8.135 -1.277 22.488 1.00 94.88 267 PHE A O 1
ATOM 2076 N N . LEU A 1 268 ? -6.486 0.159 22.959 1.00 94.81 268 LEU A N 1
ATOM 2077 C CA . LEU A 1 268 ? -5.431 -0.855 22.952 1.00 94.81 268 LEU A CA 1
ATOM 2078 C C . LEU A 1 268 ? -5.663 -1.935 24.017 1.00 94.81 268 LEU A C 1
ATOM 2080 O O . LEU A 1 268 ? -5.287 -3.085 23.788 1.00 94.81 268 LEU A O 1
ATOM 2084 N N . SER A 1 269 ? -6.329 -1.601 25.130 1.00 94.75 269 SER A N 1
ATOM 2085 C CA . SER A 1 269 ? -6.688 -2.562 26.181 1.00 94.75 269 SER A CA 1
ATOM 2086 C C . SER A 1 269 ? -7.686 -3.638 25.722 1.00 94.75 269 SER A C 1
ATOM 2088 O O . SER A 1 269 ? -7.648 -4.763 26.224 1.00 94.75 269 SER A O 1
ATOM 2090 N N . VAL A 1 270 ? -8.545 -3.334 24.737 1.00 96.00 270 VAL A N 1
ATOM 2091 C CA . VAL A 1 270 ? -9.555 -4.277 24.212 1.00 96.00 270 VAL A CA 1
ATOM 2092 C C . VAL A 1 270 ? -9.111 -5.004 22.943 1.00 96.00 270 VAL A C 1
ATOM 2094 O O . VAL A 1 270 ? -9.707 -6.020 22.569 1.00 96.00 270 VAL A O 1
ATOM 2097 N N . VAL A 1 271 ? -8.068 -4.510 22.269 1.00 95.38 271 VAL A N 1
ATOM 2098 C CA . VAL A 1 271 ? -7.506 -5.150 21.075 1.00 95.38 271 VAL A CA 1
ATOM 2099 C C . VAL A 1 271 ? -6.787 -6.445 21.473 1.00 95.38 271 VAL A C 1
ATOM 2101 O O . VAL A 1 271 ? -5.901 -6.425 22.331 1.00 95.38 271 VAL A O 1
ATOM 2104 N N . PRO A 1 272 ? -7.083 -7.593 20.829 1.00 93.31 272 PRO A N 1
ATOM 2105 C CA . PRO A 1 272 ? -6.366 -8.830 21.120 1.00 93.31 272 PRO A CA 1
ATOM 2106 C C . PRO A 1 272 ? -4.854 -8.675 20.892 1.00 93.31 272 PRO A C 1
ATOM 2108 O O . PRO A 1 272 ? -4.425 -8.168 19.859 1.00 93.31 272 PRO A O 1
ATOM 2111 N N . LYS A 1 273 ? -4.025 -9.160 21.829 1.00 89.50 273 LYS A N 1
ATOM 2112 C CA . LYS A 1 273 ? -2.558 -8.964 21.798 1.00 89.50 273 LYS A CA 1
ATOM 2113 C C . LYS A 1 273 ? -1.872 -9.435 20.507 1.00 89.50 273 LYS A C 1
ATOM 2115 O O . LYS A 1 273 ? -0.875 -8.849 20.117 1.00 89.50 273 LYS A O 1
ATOM 2120 N N . LYS A 1 274 ? -2.393 -10.491 19.869 1.00 90.75 274 LYS A N 1
ATOM 2121 C CA . LYS A 1 274 ? -1.855 -11.073 18.622 1.00 90.75 274 LYS A CA 1
ATOM 2122 C C . LYS A 1 274 ? -2.532 -10.540 17.350 1.00 90.75 274 LYS A C 1
ATOM 2124 O O . LYS A 1 274 ? -2.237 -11.029 16.267 1.00 90.75 274 LYS A O 1
ATOM 2129 N N . MET A 1 275 ? -3.479 -9.610 17.481 1.00 95.06 275 MET A N 1
ATOM 2130 C CA . MET A 1 275 ? -4.178 -9.023 16.340 1.00 95.06 275 MET A CA 1
ATOM 2131 C C . MET A 1 275 ? -3.236 -8.078 15.599 1.00 95.06 275 MET A C 1
ATOM 2133 O O . MET A 1 275 ? -2.658 -7.187 16.233 1.00 95.06 275 MET A O 1
ATOM 2137 N N . LYS A 1 276 ? -3.145 -8.244 14.276 1.00 96.69 276 LYS A N 1
ATOM 2138 C CA . LYS A 1 276 ? -2.475 -7.276 13.407 1.00 96.69 276 LYS A CA 1
ATOM 2139 C C . LYS A 1 276 ? -3.185 -5.935 13.523 1.00 96.69 276 LYS A C 1
ATOM 2141 O O . LYS A 1 276 ? -4.412 -5.866 13.409 1.00 96.69 276 LYS A O 1
ATOM 2146 N N . LEU A 1 277 ? -2.425 -4.881 13.765 1.00 97.75 277 LEU A N 1
ATOM 2147 C CA . LEU A 1 277 ? -2.962 -3.561 14.042 1.00 97.75 277 LEU A CA 1
ATOM 2148 C C . LEU A 1 277 ? -2.193 -2.513 13.246 1.00 97.75 277 LEU A C 1
ATOM 2150 O O . LEU A 1 277 ? -0.997 -2.313 13.450 1.00 97.75 277 LEU A O 1
ATOM 2154 N N . VAL A 1 278 ? -2.911 -1.800 12.383 1.00 98.25 278 VAL A N 1
ATOM 2155 C CA . VAL A 1 278 ? -2.406 -0.599 11.722 1.00 98.25 278 VAL A CA 1
ATOM 2156 C C . VAL A 1 278 ? -3.248 0.580 12.173 1.00 98.25 278 VAL A C 1
ATOM 2158 O O . VAL A 1 278 ? -4.429 0.660 11.858 1.00 98.25 278 VAL A O 1
ATOM 2161 N N . LEU A 1 279 ? -2.674 1.513 12.921 1.00 96.19 279 LEU A N 1
ATOM 2162 C CA . LEU A 1 279 ? -3.420 2.692 13.356 1.00 96.19 279 LEU A CA 1
ATOM 2163 C C . LEU A 1 279 ? -2.677 3.972 13.034 1.00 96.19 279 LEU A C 1
ATOM 2165 O O . LEU A 1 279 ? -1.451 3.980 12.938 1.00 96.19 279 LEU A O 1
ATOM 2169 N N . VAL A 1 280 ? -3.416 5.064 12.906 1.00 95.38 280 VAL A N 1
ATOM 2170 C CA . VAL A 1 280 ? -2.832 6.396 12.817 1.00 95.38 280 VAL A CA 1
ATOM 2171 C C . VAL A 1 280 ? -3.315 7.268 13.970 1.00 95.38 280 VAL A C 1
ATOM 2173 O O . VAL A 1 280 ? -4.482 7.242 14.357 1.00 95.38 280 VAL A O 1
ATOM 2176 N N . TYR A 1 281 ? -2.385 8.021 14.553 1.00 92.94 281 TYR A N 1
ATOM 2177 C CA . TYR A 1 281 ? -2.661 8.986 15.616 1.00 92.94 281 TYR A CA 1
ATOM 2178 C C . TYR A 1 281 ? -1.826 10.260 15.439 1.00 92.94 281 TYR A C 1
ATOM 2180 O O . TYR A 1 281 ? -0.880 10.311 14.652 1.00 92.94 281 TYR A O 1
ATOM 2188 N N . LYS A 1 282 ? -2.163 11.325 16.170 1.00 92.25 282 LYS A N 1
ATOM 2189 C CA . LYS A 1 282 ? -1.416 12.592 16.137 1.00 92.25 282 LYS A CA 1
ATOM 2190 C C . LYS A 1 282 ? -0.054 12.467 16.842 1.00 92.25 282 LYS A C 1
ATOM 2192 O O . LYS A 1 282 ? 0.032 12.014 17.978 1.00 92.25 282 LYS A O 1
ATOM 2197 N N . LYS A 1 283 ? 1.033 12.925 16.216 1.00 91.62 283 LYS A N 1
ATOM 2198 C CA . LYS A 1 283 ? 2.360 12.992 16.853 1.00 91.62 283 LYS A CA 1
ATOM 2199 C C . LYS A 1 283 ? 2.289 13.804 18.152 1.00 91.62 283 LYS A C 1
ATOM 2201 O O . LYS A 1 283 ? 1.647 14.850 18.198 1.00 91.62 283 LYS A O 1
ATOM 2206 N N . GLY A 1 284 ? 2.972 13.327 19.190 1.00 88.06 284 GLY A N 1
ATOM 2207 C CA . GLY A 1 284 ? 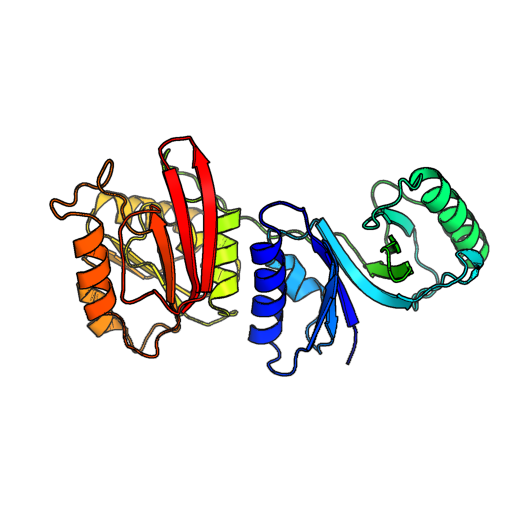2.980 13.959 20.513 1.00 88.06 284 GLY A CA 1
ATOM 2208 C C . GLY A 1 284 ? 1.911 13.445 21.481 1.00 88.06 284 GLY A C 1
ATOM 2209 O O . GLY A 1 284 ? 1.925 13.852 22.634 1.00 88.06 284 GLY A O 1
ATOM 2210 N N . THR A 1 285 ? 1.038 12.510 21.078 1.00 87.12 285 THR A N 1
ATOM 2211 C CA . THR A 1 285 ? 0.056 11.909 22.005 1.00 87.12 285 THR A CA 1
ATOM 2212 C C . THR A 1 285 ? 0.697 11.086 23.137 1.00 87.12 285 THR A C 1
ATOM 2214 O O . THR A 1 285 ? 0.056 10.866 24.155 1.00 87.12 285 THR A O 1
ATOM 2217 N N . GLY A 1 286 ? 1.964 10.666 23.009 1.00 83.62 286 GLY A N 1
ATOM 2218 C CA . GLY A 1 286 ? 2.718 10.040 24.108 1.00 83.62 286 GLY A CA 1
ATOM 2219 C C . GLY A 1 286 ? 2.242 8.631 24.489 1.00 83.62 286 GLY A C 1
ATOM 2220 O O . GLY A 1 286 ? 2.053 8.365 25.676 1.00 83.62 286 GLY A O 1
ATOM 2221 N N . ILE A 1 287 ? 2.033 7.767 23.487 1.00 85.50 287 ILE A N 1
ATOM 2222 C CA . ILE A 1 287 ? 1.594 6.369 23.645 1.00 85.50 287 ILE A CA 1
ATOM 2223 C C . ILE A 1 287 ? 2.808 5.454 23.830 1.00 85.50 287 ILE A C 1
ATOM 2225 O O . ILE A 1 287 ? 3.603 5.280 22.902 1.00 85.50 287 ILE A O 1
ATOM 2229 N N . THR A 1 288 ? 2.952 4.881 25.022 1.00 85.81 288 THR A N 1
ATOM 2230 C CA . THR A 1 288 ? 4.098 4.045 25.417 1.00 85.81 288 THR A CA 1
ATOM 2231 C C . THR A 1 288 ? 3.987 2.608 24.919 1.00 85.81 288 THR A C 1
ATOM 2233 O O . THR A 1 288 ? 4.979 2.016 24.516 1.00 85.81 288 THR A O 1
ATOM 2236 N N . GLU A 1 289 ? 2.775 2.069 24.846 1.00 85.44 289 GLU A N 1
ATOM 2237 C CA . GLU A 1 289 ? 2.445 0.692 24.459 1.00 85.44 289 GLU A CA 1
ATOM 2238 C C . GLU A 1 289 ? 2.801 0.379 23.001 1.00 85.44 289 GLU A C 1
ATOM 2240 O O . GLU A 1 289 ? 2.852 -0.781 22.595 1.00 85.44 289 GLU A O 1
ATOM 2245 N N . LEU A 1 290 ? 3.032 1.423 22.206 1.00 87.06 290 LEU A N 1
ATOM 2246 C CA . LEU A 1 290 ? 3.421 1.346 20.805 1.00 87.06 290 LEU A CA 1
ATOM 2247 C C . LEU A 1 290 ? 4.889 1.750 20.602 1.00 87.06 290 LEU A C 1
ATOM 2249 O O . LEU A 1 290 ? 5.262 2.065 19.475 1.00 87.06 290 LEU A O 1
ATOM 2253 N N . SER A 1 291 ? 5.726 1.824 21.650 1.00 85.31 291 SER A N 1
ATOM 2254 C CA . SER A 1 291 ? 7.131 2.266 21.546 1.00 85.31 291 SER A CA 1
ATOM 2255 C C . SER A 1 291 ? 7.915 1.453 20.515 1.00 85.31 291 SER A C 1
ATOM 2257 O O . SER A 1 291 ? 8.500 2.058 19.618 1.00 85.31 291 SER A O 1
ATOM 2259 N N . GLU A 1 292 ? 7.800 0.125 20.595 1.00 88.38 292 GLU A N 1
ATOM 2260 C CA . GLU A 1 292 ? 8.536 -0.867 19.794 1.00 88.38 292 GLU A CA 1
ATOM 2261 C C . GLU A 1 292 ? 7.939 -1.126 18.402 1.00 88.38 292 GLU A C 1
ATOM 2263 O O . GLU A 1 292 ? 8.534 -1.822 17.582 1.00 88.38 292 GLU A O 1
ATOM 2268 N N . ALA A 1 293 ? 6.735 -0.616 18.128 1.00 92.31 293 ALA A N 1
ATOM 2269 C CA . ALA A 1 293 ? 6.066 -0.835 16.851 1.00 92.31 293 ALA A CA 1
ATOM 2270 C C . ALA A 1 293 ? 6.700 0.016 15.740 1.00 92.31 293 ALA A C 1
ATOM 2272 O O . ALA A 1 293 ? 7.198 1.115 16.000 1.00 92.31 293 ALA A O 1
ATOM 2273 N N . LYS A 1 294 ? 6.641 -0.453 14.486 1.00 95.62 294 LYS A N 1
ATOM 2274 C CA . LYS A 1 294 ? 7.164 0.308 13.341 1.00 95.62 294 LYS A CA 1
ATOM 2275 C C . LYS A 1 294 ? 6.314 1.560 13.118 1.00 95.62 294 LYS A C 1
ATOM 2277 O O . LYS A 1 294 ? 5.086 1.469 13.141 1.00 95.62 294 LYS A O 1
ATOM 2282 N N . LYS A 1 295 ? 6.954 2.719 12.911 1.00 95.88 295 LYS A N 1
ATOM 2283 C CA . LYS A 1 295 ? 6.282 4.026 12.808 1.00 95.88 295 LYS A CA 1
ATOM 2284 C C . LYS A 1 295 ? 6.673 4.779 11.549 1.00 95.88 295 LYS A C 1
ATOM 2286 O O . LYS A 1 295 ? 7.841 4.798 11.184 1.00 95.88 295 LYS A O 1
ATOM 2291 N N . TYR A 1 296 ? 5.709 5.494 10.981 1.00 96.25 296 TYR A N 1
ATOM 2292 C CA . TYR A 1 296 ? 5.919 6.416 9.870 1.00 96.25 296 TYR A CA 1
ATOM 2293 C C . TYR A 1 296 ? 5.315 7.770 10.206 1.00 96.25 296 TYR A C 1
ATOM 2295 O O . TYR A 1 296 ? 4.137 7.866 10.559 1.00 96.25 296 TYR A O 1
ATOM 2303 N N . GLU A 1 297 ? 6.108 8.828 10.071 1.00 94.88 297 GLU A N 1
ATOM 2304 C CA . GLU A 1 297 ? 5.640 10.191 10.293 1.00 94.88 297 GLU A CA 1
ATOM 2305 C C . GLU A 1 297 ? 5.195 10.847 8.984 1.00 94.88 297 GLU A C 1
ATOM 2307 O O . GLU A 1 297 ? 5.947 10.960 8.017 1.00 94.88 297 GLU A O 1
ATOM 2312 N N . ILE A 1 298 ? 3.953 11.319 8.975 1.00 93.81 298 ILE A N 1
ATOM 2313 C CA . ILE A 1 298 ? 3.291 11.938 7.833 1.00 93.81 298 ILE A CA 1
ATOM 2314 C C . ILE A 1 298 ? 2.943 13.377 8.212 1.00 93.81 298 ILE A C 1
ATOM 2316 O O . ILE A 1 298 ? 1.941 13.648 8.884 1.00 93.81 298 ILE A O 1
ATOM 2320 N N . TYR A 1 299 ? 3.788 14.321 7.802 1.00 91.25 299 TYR A N 1
ATOM 2321 C CA . TYR A 1 299 ? 3.525 15.746 7.997 1.00 91.25 299 TYR A CA 1
ATOM 2322 C C . TYR A 1 299 ? 2.297 16.187 7.183 1.00 91.25 299 TYR A C 1
ATOM 2324 O O . TYR A 1 299 ? 2.192 15.871 5.998 1.00 91.25 299 TYR A O 1
ATOM 2332 N N . ARG A 1 300 ? 1.363 16.920 7.806 1.00 86.94 300 ARG A N 1
ATOM 2333 C CA . ARG A 1 300 ? 0.197 17.510 7.117 1.00 86.94 300 ARG A CA 1
ATOM 2334 C C . ARG A 1 300 ? 0.288 19.032 7.093 1.00 86.94 300 ARG A C 1
ATOM 2336 O O . ARG A 1 300 ? 0.230 19.631 6.028 1.00 86.94 300 ARG A O 1
ATOM 2343 N N . HIS A 1 301 ? 0.435 19.651 8.260 1.00 87.19 301 HIS A N 1
ATOM 2344 C CA . HIS A 1 301 ? 0.630 21.094 8.428 1.00 87.19 301 HIS A CA 1
ATOM 2345 C C . HIS A 1 301 ? 1.217 21.382 9.817 1.00 87.19 301 HIS A C 1
ATOM 2347 O O . HIS A 1 301 ? 1.368 20.476 10.634 1.00 87.19 301 HIS A O 1
ATOM 2353 N N . LYS A 1 302 ? 1.504 22.655 10.121 1.00 82.62 302 LYS A N 1
ATOM 2354 C CA . LYS A 1 302 ? 2.226 23.096 11.333 1.00 82.62 302 LYS A CA 1
ATOM 2355 C C . LYS A 1 302 ? 1.704 22.522 12.663 1.00 82.62 302 LYS A C 1
ATOM 2357 O O . LYS A 1 302 ? 2.479 22.357 13.593 1.00 82.62 302 LYS A O 1
ATOM 2362 N N . SER A 1 303 ? 0.408 22.229 12.762 1.00 83.12 303 SER A N 1
ATOM 2363 C CA . SER A 1 303 ? -0.254 21.731 13.979 1.00 83.12 303 SER A CA 1
ATOM 2364 C C . SER A 1 303 ? -0.634 20.243 13.941 1.00 83.12 303 SER A C 1
ATOM 2366 O O . SER A 1 303 ? -1.187 19.730 14.922 1.00 83.12 303 SER A O 1
ATOM 2368 N N . LEU A 1 304 ? -0.350 19.540 12.836 1.00 86.50 304 LEU A N 1
ATOM 2369 C CA . LEU A 1 304 ? -0.688 18.130 12.653 1.00 86.50 304 LEU A CA 1
ATOM 2370 C C . LEU A 1 304 ? 0.402 17.381 11.876 1.00 86.50 304 LEU A C 1
ATOM 2372 O O . LEU A 1 304 ? 0.561 17.533 10.663 1.00 86.50 304 LEU A O 1
ATOM 2376 N N . THR A 1 305 ? 1.062 16.475 12.589 1.00 92.25 305 THR A N 1
ATOM 2377 C CA . THR A 1 305 ? 1.808 15.356 12.014 1.00 92.25 305 THR A CA 1
ATOM 2378 C C . THR A 1 305 ? 1.091 14.082 12.427 1.00 92.25 305 THR A C 1
ATOM 2380 O O . THR A 1 305 ? 0.798 13.895 13.609 1.00 92.25 305 THR A O 1
ATOM 2383 N N . ARG A 1 306 ? 0.774 13.225 11.462 1.00 93.69 306 ARG A N 1
ATOM 2384 C CA . ARG A 1 306 ? 0.182 11.905 11.691 1.00 93.69 306 ARG A CA 1
ATOM 2385 C C . ARG A 1 306 ? 1.296 10.876 11.871 1.00 93.69 306 ARG A C 1
ATOM 2387 O O . ARG A 1 306 ? 2.311 10.959 11.189 1.00 93.69 306 ARG A O 1
ATOM 2394 N N . VAL A 1 307 ? 1.111 9.923 12.772 1.00 95.25 307 VAL A N 1
ATOM 2395 C CA . VAL A 1 307 ? 2.015 8.791 12.993 1.00 95.25 307 VAL A CA 1
ATOM 2396 C C . VAL A 1 307 ? 1.248 7.527 12.652 1.00 95.25 307 VAL A C 1
ATOM 2398 O O . VAL A 1 307 ? 0.310 7.186 13.367 1.00 95.25 307 VAL A O 1
ATOM 2401 N N . ILE A 1 308 ? 1.618 6.870 11.554 1.00 96.75 308 ILE A N 1
ATOM 2402 C CA . ILE A 1 308 ? 1.109 5.539 11.207 1.00 96.75 308 ILE A CA 1
ATOM 2403 C C . ILE A 1 308 ? 1.949 4.524 11.969 1.00 96.75 308 ILE A C 1
ATOM 2405 O O . ILE A 1 308 ? 3.175 4.592 11.923 1.00 96.75 308 ILE A O 1
ATOM 2409 N N . VAL A 1 309 ? 1.298 3.591 12.649 1.00 96.69 309 VAL A N 1
ATOM 2410 C CA . VAL A 1 309 ? 1.937 2.512 13.399 1.00 96.69 309 VAL A CA 1
ATOM 2411 C C . VAL A 1 309 ? 1.470 1.173 12.871 1.00 96.69 309 VAL A C 1
ATOM 2413 O O . VAL A 1 309 ? 0.276 0.994 12.648 1.00 96.69 309 VAL A O 1
ATOM 2416 N N . VAL A 1 310 ? 2.410 0.246 12.704 1.00 97.00 310 VAL A N 1
ATOM 2417 C CA . VAL A 1 310 ? 2.162 -1.137 12.283 1.00 97.00 310 VAL A CA 1
ATOM 2418 C C . VAL A 1 310 ? 2.665 -2.074 13.381 1.00 97.00 310 VAL A C 1
ATOM 2420 O O . VAL A 1 310 ? 3.844 -2.019 13.746 1.00 97.00 310 VAL A O 1
ATOM 2423 N N . ARG A 1 311 ? 1.764 -2.905 13.917 1.00 91.75 311 ARG A N 1
ATOM 2424 C CA . ARG A 1 311 ? 2.008 -3.874 14.994 1.00 91.75 311 ARG A CA 1
ATOM 2425 C C . ARG A 1 311 ? 1.466 -5.254 14.634 1.00 91.75 311 ARG A C 1
ATOM 2427 O O . ARG A 1 311 ? 0.317 -5.327 14.140 1.00 91.75 311 ARG A O 1
#

Mean predicted aligned error: 4.72 Å